Protein AF-0000000084984820 (afdb_homodimer)

Solvent-accessible surface area (backbone atoms only — not comparable to full-atom values): 12913 Å² total; per-residue (Å²): 122,84,80,68,77,74,79,87,42,56,93,70,58,36,48,68,43,56,46,48,18,52,47,25,52,33,47,37,45,64,60,48,54,52,50,48,51,51,42,65,67,64,62,52,76,87,39,61,67,47,50,52,50,48,52,49,53,52,46,50,55,52,50,20,25,39,71,43,35,68,89,50,22,67,60,48,45,42,29,55,32,70,61,52,49,73,89,78,47,95,64,99,66,54,69,69,58,51,51,52,35,52,51,43,22,54,51,47,40,33,42,75,71,56,63,88,124,85,79,68,78,74,78,86,41,56,92,70,58,36,48,68,43,55,47,47,18,51,47,24,53,33,46,37,45,65,59,46,52,51,52,48,52,51,42,65,66,63,63,52,75,88,39,61,69,48,51,51,49,46,53,48,54,52,47,50,54,52,50,22,24,38,70,43,35,68,89,50,21,66,59,47,44,43,29,56,30,70,61,51,49,72,90,76,46,95,64,98,66,53,71,70,58,50,51,51,35,51,51,42,21,54,51,46,41,34,42,75,69,55,64,88

Structure (mmCIF, N/CA/C/O backbone):
data_AF-0000000084984820-model_v1
#
loop_
_entity.id
_entity.type
_entity.pdbx_description
1 polymer 'Uncharacterized protein'
#
loop_
_atom_site.group_PDB
_atom_site.id
_atom_site.type_symbol
_atom_site.label_atom_id
_atom_site.label_alt_id
_atom_site.label_comp_id
_atom_site.label_asym_id
_atom_site.label_entity_id
_atom_site.label_seq_id
_atom_site.pdbx_PDB_ins_code
_atom_site.Cartn_x
_atom_site.Cartn_y
_atom_site.Cartn_z
_atom_site.occupancy
_atom_site.B_iso_or_equiv
_atom_site.auth_seq_id
_atom_site.auth_comp_id
_atom_site.auth_asym_id
_atom_site.auth_atom_id
_atom_site.pdbx_PDB_model_num
ATOM 1 N N . MET A 1 1 ? 2.287 8.195 -16.375 1 34.03 1 MET A N 1
ATOM 2 C CA . MET A 1 1 ? 1.957 8.953 -15.172 1 34.03 1 MET A CA 1
ATOM 3 C C . MET A 1 1 ? 2.928 10.117 -14.984 1 34.03 1 MET A C 1
ATOM 5 O O . MET A 1 1 ? 4.133 9.969 -15.188 1 34.03 1 MET A O 1
ATOM 9 N N . PRO A 1 2 ? 2.568 11.312 -15.086 1 37.09 2 PRO A N 1
ATOM 10 C CA . PRO A 1 2 ? 3.559 12.367 -14.836 1 37.09 2 PRO A CA 1
ATOM 11 C C . PRO A 1 2 ? 4.465 12.047 -13.641 1 37.09 2 PRO A C 1
ATOM 13 O O . PRO A 1 2 ? 4.062 11.32 -12.734 1 37.09 2 PRO A O 1
ATOM 16 N N . ASP A 1 3 ? 5.777 12.07 -13.812 1 42.34 3 ASP A N 1
ATOM 17 C CA . ASP A 1 3 ? 6.926 11.922 -12.922 1 42.34 3 ASP A CA 1
ATOM 18 C C . ASP A 1 3 ? 6.723 12.711 -11.625 1 42.34 3 ASP A C 1
ATOM 20 O O . ASP A 1 3 ? 7.035 13.898 -11.562 1 42.34 3 ASP A O 1
ATOM 24 N N . LYS A 1 4 ? 5.504 12.891 -11.141 1 53.69 4 LYS A N 1
ATOM 25 C CA . LYS A 1 4 ? 5.559 13.711 -9.938 1 53.69 4 LYS A CA 1
ATOM 26 C C . LYS A 1 4 ? 6.656 13.234 -8.992 1 53.69 4 LYS A C 1
ATOM 28 O O . LYS A 1 4 ? 6.918 12.031 -8.898 1 53.69 4 LYS A O 1
ATOM 33 N N . ARG A 1 5 ? 7.508 14.078 -8.758 1 58.84 5 ARG A N 1
ATOM 34 C CA . ARG A 1 5 ? 8.664 13.898 -7.887 1 58.84 5 ARG A CA 1
ATOM 35 C C . ARG A 1 5 ? 8.258 13.258 -6.566 1 58.84 5 ARG A C 1
ATOM 37 O O . ARG A 1 5 ? 7.301 13.695 -5.926 1 58.84 5 ARG A O 1
ATOM 44 N N . ASP A 1 6 ? 8.719 12.055 -6.426 1 73.81 6 ASP A N 1
ATOM 45 C CA . ASP A 1 6 ? 8.492 11.367 -5.164 1 73.81 6 ASP A CA 1
ATOM 46 C C . ASP A 1 6 ? 8.945 12.219 -3.98 1 73.81 6 ASP A C 1
ATOM 48 O O . ASP A 1 6 ? 9.914 12.969 -4.086 1 73.81 6 ASP A O 1
ATOM 52 N N . LEU A 1 7 ? 8.062 12.312 -2.975 1 80.88 7 LEU A N 1
ATOM 53 C CA . LEU A 1 7 ? 8.5 12.922 -1.725 1 80.88 7 LEU A CA 1
ATOM 54 C C . LEU A 1 7 ? 9.68 12.156 -1.128 1 80.88 7 LEU A C 1
ATOM 56 O O . LEU A 1 7 ? 9.695 10.922 -1.153 1 80.88 7 LEU A O 1
ATOM 60 N N . LYS A 1 8 ? 10.758 12.875 -0.84 1 81.5 8 LYS A N 1
ATOM 61 C CA . LYS A 1 8 ? 11.891 12.273 -0.143 1 81.5 8 LYS A CA 1
ATOM 62 C C . LYS A 1 8 ? 11.625 12.18 1.358 1 81.5 8 LYS A C 1
ATOM 64 O O . LYS A 1 8 ? 11.609 13.203 2.053 1 81.5 8 LYS A O 1
ATOM 69 N N . LEU A 1 9 ? 11.391 10.977 1.869 1 87.06 9 LEU A N 1
ATOM 70 C CA . LEU A 1 9 ? 11.008 10.805 3.266 1 87.06 9 LEU A CA 1
ATOM 71 C C . LEU A 1 9 ? 12 9.891 3.988 1 87.06 9 LEU A C 1
ATOM 73 O O . LEU A 1 9 ? 11.688 9.352 5.051 1 87.06 9 LEU A O 1
ATOM 77 N N . GLU A 1 10 ? 13.156 9.734 3.461 1 84.88 10 GLU A N 1
ATOM 78 C CA . GLU A 1 10 ? 14.172 8.852 4.027 1 84.88 10 GLU A CA 1
ATOM 79 C C . GLU A 1 10 ? 14.562 9.281 5.438 1 84.88 10 GLU A C 1
ATOM 81 O O . GLU A 1 10 ? 14.898 8.445 6.277 1 84.88 10 GLU A O 1
ATOM 86 N N . HIS A 1 11 ? 14.539 10.555 5.648 1 85.38 11 HIS A N 1
ATOM 87 C CA . HIS A 1 11 ? 14.914 11.055 6.965 1 85.38 11 HIS A CA 1
ATOM 88 C C . HIS A 1 11 ? 13.914 10.609 8.031 1 85.38 11 HIS A C 1
ATOM 90 O O . HIS A 1 11 ? 14.234 10.609 9.219 1 85.38 11 HIS A O 1
ATOM 96 N N . PHE A 1 12 ? 12.734 10.172 7.656 1 88.56 12 PHE A N 1
ATOM 97 C CA . PHE A 1 12 ? 11.734 9.617 8.562 1 88.56 12 PHE A CA 1
ATOM 98 C C . PHE A 1 12 ? 11.805 8.094 8.578 1 88.56 12 PHE A C 1
ATOM 100 O O . PHE A 1 12 ? 11 7.441 9.242 1 88.56 12 PHE A O 1
ATOM 107 N N . GLY A 1 13 ? 12.805 7.488 7.785 1 89.5 13 GLY A N 1
ATOM 108 C CA . GLY A 1 13 ? 12.906 6.039 7.715 1 89.5 13 GLY A CA 1
ATOM 109 C C . GLY A 1 13 ? 11.938 5.422 6.723 1 89.5 13 GLY A C 1
ATOM 110 O O . GLY A 1 13 ? 11.688 4.215 6.762 1 89.5 13 GLY A O 1
ATOM 111 N N . ILE A 1 14 ? 11.359 6.234 5.938 1 92.69 14 ILE A N 1
ATOM 112 C CA . ILE A 1 14 ? 10.43 5.75 4.926 1 92.69 14 ILE A CA 1
ATOM 113 C C . ILE A 1 14 ? 11.148 5.621 3.584 1 92.69 14 ILE A C 1
ATOM 115 O O . ILE A 1 14 ? 11.625 6.609 3.027 1 92.69 14 ILE A O 1
ATOM 119 N N . SER A 1 15 ? 11.195 4.461 3.088 1 93.38 15 SER A N 1
ATOM 120 C CA . SER A 1 15 ? 11.844 4.23 1.802 1 93.38 15 SER A CA 1
ATOM 121 C C . SER A 1 15 ? 10.977 4.738 0.65 1 93.38 15 SER A C 1
ATOM 123 O O . SER A 1 15 ? 9.797 5.043 0.837 1 93.38 15 SER A O 1
ATOM 125 N N . GLN A 1 16 ? 11.57 4.793 -0.494 1 93.56 16 GLN A N 1
ATOM 126 C CA . GLN A 1 16 ? 10.828 5.234 -1.674 1 93.56 16 GLN A CA 1
ATOM 127 C C . GLN A 1 16 ? 9.672 4.289 -1.987 1 93.56 16 GLN A C 1
ATOM 129 O O . GLN A 1 16 ? 8.578 4.734 -2.326 1 93.56 16 GLN A O 1
ATOM 134 N 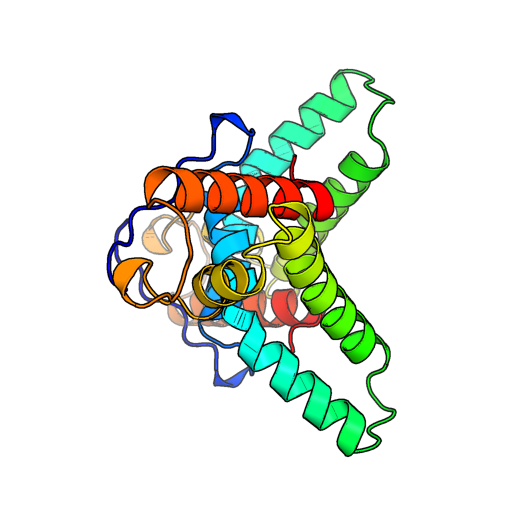N . ASN A 1 17 ? 9.883 3 -1.934 1 95.06 17 ASN A N 1
ATOM 135 C CA . ASN A 1 17 ? 8.82 2.025 -2.186 1 95.06 17 ASN A CA 1
ATOM 136 C C . ASN A 1 17 ? 7.703 2.135 -1.153 1 95.06 17 ASN A C 1
ATOM 138 O O . ASN A 1 17 ? 6.523 2.018 -1.495 1 95.06 17 ASN A O 1
ATOM 142 N N . ALA A 1 18 ? 8.117 2.371 0.089 1 95.69 18 ALA A N 1
ATOM 143 C CA . ALA A 1 18 ? 7.121 2.551 1.14 1 95.69 18 ALA A CA 1
ATOM 144 C C . ALA A 1 18 ? 6.277 3.799 0.885 1 95.69 18 ALA A C 1
ATOM 146 O O . ALA A 1 18 ? 5.055 3.771 1.046 1 95.69 18 ALA A O 1
ATOM 147 N N . TYR A 1 19 ? 6.938 4.828 0.466 1 96 19 TYR A N 1
ATOM 148 C CA . TYR A 1 19 ? 6.199 6.047 0.146 1 96 19 TYR A CA 1
ATOM 149 C C . TYR A 1 19 ? 5.207 5.805 -0.982 1 96 19 TYR A C 1
ATOM 151 O O . TYR A 1 19 ? 4.051 6.23 -0.903 1 96 19 TYR A O 1
ATOM 159 N N . ARG A 1 20 ? 5.637 5.168 -1.995 1 95.44 20 ARG A N 1
ATOM 160 C CA . ARG A 1 20 ? 4.773 4.922 -3.146 1 95.44 20 ARG A CA 1
ATOM 161 C C . ARG A 1 20 ? 3.588 4.043 -2.764 1 95.44 20 ARG A C 1
ATOM 163 O O . ARG A 1 20 ? 2.477 4.242 -3.26 1 95.44 20 ARG A O 1
ATOM 170 N N . GLU A 1 21 ? 3.863 3.076 -1.944 1 97.31 21 GLU A N 1
ATOM 171 C CA . GLU A 1 21 ? 2.75 2.287 -1.424 1 97.31 21 GLU A CA 1
ATOM 172 C C . GLU A 1 21 ? 1.722 3.176 -0.73 1 97.31 21 GLU A C 1
ATOM 174 O O . GLU A 1 21 ? 0.522 3.068 -0.994 1 97.31 21 GLU A O 1
ATOM 179 N N . LEU A 1 22 ? 2.191 4.07 0.139 1 97.81 22 LEU A N 1
ATOM 180 C CA . LEU A 1 22 ? 1.307 4.953 0.888 1 97.81 22 LEU A CA 1
ATOM 181 C C . LEU A 1 22 ? 0.582 5.918 -0.047 1 97.81 22 LEU A C 1
ATOM 183 O O . LEU A 1 22 ? -0.603 6.199 0.143 1 97.81 22 LEU A O 1
ATOM 187 N N . HIS A 1 23 ? 1.334 6.379 -0.955 1 96.88 23 HIS A N 1
ATOM 188 C CA . HIS A 1 23 ? 0.78 7.324 -1.919 1 96.88 23 HIS A CA 1
ATOM 189 C C . HIS A 1 23 ? -0.4 6.715 -2.668 1 96.88 23 HIS A C 1
ATOM 191 O O . HIS A 1 23 ? -1.477 7.312 -2.732 1 96.88 23 HIS A O 1
ATOM 197 N N . TYR A 1 24 ? -0.263 5.574 -3.162 1 96.38 24 TYR A N 1
ATOM 198 C CA . TYR A 1 24 ? -1.323 4.941 -3.938 1 96.38 24 TYR A CA 1
ATOM 199 C C . TYR A 1 24 ? -2.436 4.434 -3.027 1 96.38 24 TYR A C 1
ATOM 201 O O . TYR A 1 24 ? -3.592 4.332 -3.447 1 96.38 24 TYR A O 1
ATOM 209 N N . PHE A 1 25 ? -2.08 4.059 -1.806 1 97.88 25 PHE A N 1
ATOM 210 C CA . PHE A 1 25 ? -3.092 3.781 -0.793 1 97.88 25 PHE A CA 1
ATOM 211 C C . PHE A 1 25 ? -4.039 4.965 -0.635 1 97.88 25 PHE A C 1
ATOM 213 O O . PHE A 1 25 ? -5.258 4.793 -0.621 1 97.88 25 PHE A O 1
ATOM 220 N N . CYS A 1 26 ? -3.479 6.145 -0.591 1 98.44 26 CYS A N 1
ATOM 221 C CA . CYS A 1 26 ? -4.266 7.363 -0.416 1 98.44 26 CYS A CA 1
ATOM 222 C C . CYS A 1 26 ? -5.109 7.648 -1.653 1 98.44 26 CYS A C 1
ATOM 224 O O . CYS A 1 26 ? -6.242 8.117 -1.541 1 98.44 26 CYS A O 1
ATOM 226 N N . LEU A 1 27 ? -4.605 7.375 -2.779 1 97.56 27 LEU A N 1
ATOM 227 C CA . LEU A 1 27 ? -5.301 7.691 -4.02 1 97.56 27 LEU A CA 1
ATOM 228 C C . LEU A 1 27 ? -6.543 6.82 -4.18 1 97.56 27 LEU A C 1
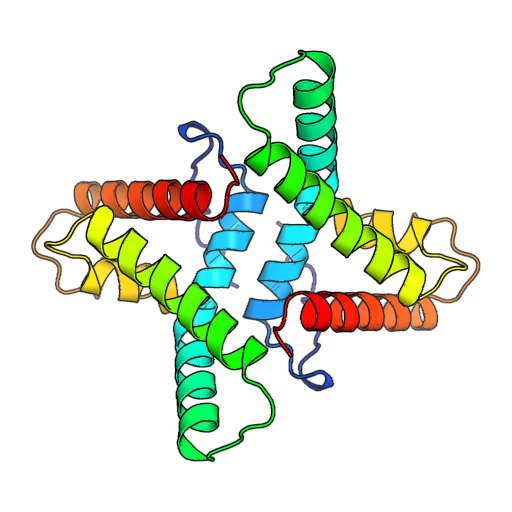ATOM 230 O O . LEU A 1 27 ? -7.406 7.109 -5.012 1 97.56 27 LEU A O 1
ATOM 234 N N . GLN A 1 28 ? -6.668 5.852 -3.363 1 97.25 28 GLN A N 1
ATOM 235 C CA . GLN A 1 28 ? -7.832 4.973 -3.406 1 97.25 28 GLN A CA 1
ATOM 236 C C . GLN A 1 28 ? -8.953 5.508 -2.52 1 97.25 28 GLN A C 1
ATOM 238 O O . GLN A 1 28 ? -10.047 4.93 -2.475 1 97.25 28 GLN A O 1
ATOM 243 N N . TYR A 1 29 ? -8.711 6.598 -1.883 1 97.81 29 TYR A N 1
ATOM 244 C CA . TYR A 1 29 ? -9.641 7.152 -0.908 1 97.81 29 TYR A CA 1
ATOM 245 C C . TYR A 1 29 ? -11.016 7.352 -1.524 1 97.81 29 TYR A C 1
ATOM 247 O O . TYR A 1 29 ? -12.016 6.859 -0.995 1 97.81 29 TYR A O 1
ATOM 255 N N . PRO A 1 30 ? -11.188 8.031 -2.682 1 96.62 30 PRO A N 1
ATOM 256 C CA . PRO A 1 30 ? -12.531 8.203 -3.252 1 96.62 30 PRO A CA 1
ATOM 257 C C . PRO A 1 30 ? -13.203 6.875 -3.594 1 96.62 30 PRO A C 1
ATOM 259 O O . PRO A 1 30 ? -14.406 6.719 -3.389 1 96.62 30 PRO A O 1
ATOM 262 N N . GLU A 1 31 ? -12.469 5.969 -4.117 1 94.94 31 GLU A N 1
ATOM 263 C CA . GLU A 1 31 ? -13.023 4.664 -4.465 1 94.94 31 GLU A CA 1
ATOM 264 C C . GLU A 1 31 ? -13.492 3.92 -3.219 1 94.94 31 GLU A C 1
ATOM 266 O O . GLU A 1 31 ? -14.547 3.273 -3.236 1 94.94 31 GLU A O 1
ATOM 271 N N . LYS A 1 32 ? -12.688 3.943 -2.182 1 95.38 32 LYS A N 1
ATOM 272 C CA . LYS A 1 32 ? -13.055 3.303 -0.922 1 95.38 32 LYS A CA 1
ATOM 273 C C . LYS A 1 32 ? -14.336 3.908 -0.35 1 95.38 32 LYS A C 1
ATOM 275 O O . LYS A 1 32 ? -15.203 3.186 0.15 1 95.38 32 LYS A O 1
ATOM 280 N N . LYS A 1 33 ? -14.469 5.199 -0.366 1 94.69 33 LYS A N 1
ATOM 281 C CA . LYS A 1 33 ? -15.672 5.875 0.112 1 94.69 33 LYS A CA 1
ATOM 282 C C . LYS A 1 33 ? -16.906 5.414 -0.663 1 94.69 33 LYS A C 1
ATOM 284 O O . LYS A 1 33 ? -17.953 5.16 -0.073 1 94.69 33 LYS A O 1
ATOM 289 N N . HIS A 1 34 ? -16.734 5.355 -1.918 1 93.44 34 HIS A N 1
ATOM 290 C CA . HIS A 1 34 ? -17.828 4.914 -2.77 1 93.44 34 HIS A CA 1
ATOM 291 C C . HIS A 1 34 ? -18.234 3.48 -2.447 1 93.44 34 HIS A C 1
ATOM 293 O O . HIS A 1 34 ? -19.422 3.166 -2.377 1 93.44 34 HIS A O 1
ATOM 299 N N . ARG A 1 35 ? -17.266 2.631 -2.326 1 90.31 35 ARG A N 1
ATOM 300 C CA . ARG A 1 35 ? -17.516 1.23 -1.998 1 90.31 35 ARG A CA 1
ATOM 301 C C . ARG A 1 35 ? -18.234 1.104 -0.654 1 90.31 35 ARG A C 1
ATOM 303 O O . ARG A 1 35 ? -19.141 0.292 -0.505 1 90.31 35 ARG A O 1
ATOM 310 N N . LEU A 1 36 ? -17.797 1.868 0.285 1 91.06 36 LEU A N 1
ATOM 311 C CA . LEU A 1 36 ? -18.406 1.851 1.606 1 91.06 36 LEU A CA 1
ATOM 312 C C . LEU A 1 36 ? -19.891 2.236 1.521 1 91.06 36 LEU A C 1
ATOM 314 O O . LEU A 1 36 ? -20.734 1.607 2.158 1 91.06 36 LEU A O 1
ATOM 318 N N . HIS A 1 37 ? -20.156 3.27 0.774 1 90.88 37 HIS A N 1
ATOM 319 C CA . HIS A 1 37 ? -21.516 3.729 0.586 1 90.88 37 HIS A CA 1
ATOM 320 C C . HIS A 1 37 ? -22.391 2.639 -0.035 1 90.88 37 HIS A C 1
ATOM 322 O O . HIS A 1 37 ? -23.547 2.457 0.36 1 90.88 37 HIS A O 1
ATOM 328 N N . ARG A 1 38 ? -21.812 1.938 -0.989 1 87.44 38 ARG A N 1
ATOM 329 C CA . ARG A 1 38 ? -22.562 0.869 -1.653 1 87.44 38 ARG A CA 1
ATOM 330 C C . ARG A 1 38 ? -22.844 -0.281 -0.692 1 87.44 38 ARG A C 1
ATOM 332 O O . ARG A 1 38 ? -23.938 -0.853 -0.703 1 87.44 38 ARG A O 1
ATOM 339 N N . LEU A 1 39 ? -21.922 -0.605 0.088 1 84.5 39 LEU A N 1
ATOM 340 C CA . LEU A 1 39 ? -22.047 -1.699 1.044 1 84.5 39 LEU A CA 1
ATOM 341 C C . LEU A 1 39 ? -23.078 -1.358 2.119 1 84.5 39 LEU A C 1
ATOM 343 O O . LEU A 1 39 ? -23.812 -2.232 2.574 1 84.5 39 LEU A O 1
ATOM 347 N N . THR A 1 40 ? -23.047 -0.224 2.57 1 83.5 40 THR A N 1
ATOM 348 C CA . THR A 1 40 ? -23.938 0.206 3.639 1 83.5 40 THR A CA 1
ATOM 349 C C . THR A 1 40 ? -25.344 0.433 3.104 1 83.5 40 THR A C 1
ATOM 351 O O . THR A 1 40 ? -26.328 0.29 3.838 1 83.5 40 THR A O 1
ATOM 354 N N . GLY A 1 41 ? -25.422 0.863 1.93 1 78.62 41 GLY A N 1
ATOM 355 C CA . GLY A 1 41 ? -26.734 1.069 1.334 1 78.62 41 GLY A CA 1
ATOM 356 C C . GLY A 1 41 ? -27.438 -0.227 0.99 1 78.62 41 GLY A C 1
ATOM 357 O O . GLY A 1 41 ? -28.672 -0.305 1.055 1 78.62 41 GLY A O 1
ATOM 358 N N . LEU A 1 42 ? -26.688 -1.081 0.46 1 67.19 42 LEU A N 1
ATOM 359 C CA . LEU A 1 42 ? -27.328 -2.307 -0.025 1 67.19 42 LEU A CA 1
ATOM 360 C C . LEU A 1 42 ? -27.562 -3.285 1.12 1 67.19 42 LEU A C 1
ATOM 362 O O . LEU A 1 42 ? -28.328 -4.242 0.975 1 67.19 42 LEU A O 1
ATOM 366 N N . ASN A 1 43 ? -27.531 -2.877 2.359 1 60.91 43 ASN A N 1
ATOM 367 C CA . ASN A 1 43 ? -27.672 -3.83 3.457 1 60.91 43 ASN A CA 1
ATOM 368 C C . ASN A 1 43 ? -26.875 -5.109 3.182 1 60.91 43 ASN A C 1
ATOM 370 O O . ASN A 1 43 ? -27.344 -6.207 3.492 1 60.91 43 ASN A O 1
ATOM 374 N N . ASP A 1 44 ? -26.031 -5.039 2.363 1 59.59 44 ASP A N 1
ATOM 375 C CA . ASP A 1 44 ? -25.328 -6.277 2.072 1 59.59 44 ASP A CA 1
ATOM 376 C C . ASP A 1 44 ? -24.531 -6.75 3.285 1 59.59 44 ASP A C 1
ATOM 378 O O . ASP A 1 44 ? -23.578 -6.09 3.705 1 59.59 44 ASP A O 1
ATOM 382 N N . LYS A 1 45 ? -25.266 -7.477 4.098 1 57.22 45 LYS A N 1
ATOM 383 C CA . LYS A 1 45 ? -24.766 -8.125 5.305 1 57.22 45 LYS A CA 1
ATOM 384 C C . LYS A 1 45 ? -23.516 -8.945 5.012 1 57.22 45 LYS A C 1
ATOM 386 O O . LYS A 1 45 ? -22.844 -9.406 5.934 1 57.22 45 LYS A O 1
ATOM 391 N N . LEU A 1 46 ? -23.141 -9.172 3.693 1 57.41 46 LEU A N 1
ATOM 392 C CA . LEU A 1 46 ? -22.25 -10.266 3.332 1 57.41 46 LEU A CA 1
ATOM 393 C C . LEU A 1 46 ? -20.797 -9.797 3.334 1 57.41 46 LEU A C 1
ATOM 395 O O . LEU A 1 46 ? -19.875 -10.617 3.227 1 57.41 46 LEU A O 1
ATOM 399 N N . LYS A 1 47 ? -20.5 -8.531 4.059 1 75.25 47 LYS A N 1
ATOM 400 C CA . LYS A 1 47 ? -19.047 -8.398 4.059 1 75.25 47 LYS A CA 1
ATOM 401 C C . LYS A 1 47 ? -18.578 -7.445 5.156 1 75.25 47 LYS A C 1
ATOM 403 O O . LYS A 1 47 ? -17.891 -6.461 4.879 1 75.25 47 LYS A O 1
ATOM 408 N N . PRO A 1 48 ? -19.016 -7.965 6.367 1 79.06 48 PRO A N 1
ATOM 409 C CA . PRO A 1 48 ? -18.688 -7.078 7.484 1 79.06 48 PRO A CA 1
ATOM 410 C C . PRO A 1 48 ? -17.188 -6.836 7.617 1 79.06 48 PRO A C 1
ATOM 412 O O . PRO A 1 48 ? -16.766 -5.727 7.961 1 79.06 48 PRO A O 1
ATOM 415 N N . SER A 1 49 ? -16.453 -7.824 7.316 1 83.56 49 SER A N 1
ATOM 416 C CA . SER A 1 49 ? -15.008 -7.68 7.449 1 83.56 49 SER A CA 1
ATOM 417 C C . SER A 1 49 ? -14.453 -6.68 6.441 1 83.56 49 SER A C 1
ATOM 419 O O . SER A 1 49 ? -13.562 -5.895 6.766 1 83.56 49 SER A O 1
ATOM 421 N N . VAL A 1 50 ? -15.031 -6.699 5.289 1 86.38 50 VAL A N 1
ATOM 422 C CA . VAL A 1 50 ? -14.594 -5.773 4.246 1 86.38 50 VAL A CA 1
ATOM 423 C C . VAL A 1 50 ? -14.984 -4.348 4.625 1 86.38 50 VAL A C 1
ATOM 425 O O . VAL A 1 50 ? -14.18 -3.424 4.508 1 86.38 50 VAL A O 1
ATOM 428 N N . GLU A 1 51 ? -16.219 -4.23 5.07 1 89.94 51 GLU A N 1
ATOM 429 C CA . GLU A 1 51 ? -16.688 -2.918 5.5 1 89.94 51 GLU A CA 1
ATOM 430 C C . GLU A 1 51 ? -15.789 -2.344 6.598 1 89.94 51 GLU A C 1
ATOM 432 O O . GLU A 1 51 ? -15.43 -1.166 6.559 1 89.94 51 GLU A O 1
ATOM 437 N N . GLN A 1 52 ? -15.523 -3.152 7.523 1 92.12 52 GLN A N 1
ATOM 438 C CA . GLN A 1 52 ? -14.688 -2.719 8.633 1 92.12 52 GLN A CA 1
ATOM 439 C C . GLN A 1 52 ? -13.297 -2.309 8.156 1 92.12 52 GLN A C 1
ATOM 441 O O . GLN A 1 52 ? -12.727 -1.33 8.641 1 92.12 52 GLN A O 1
ATOM 446 N N . GLN A 1 53 ? -12.734 -3.043 7.234 1 92.88 53 GLN A N 1
ATOM 447 C CA . GLN A 1 53 ? -11.414 -2.729 6.707 1 92.88 53 GLN A CA 1
ATOM 448 C C . GLN A 1 53 ? -11.422 -1.395 5.965 1 92.88 53 GLN A C 1
ATOM 450 O O . GLN A 1 53 ? -10.492 -0.593 6.113 1 92.88 53 GLN A O 1
ATOM 455 N N . ILE A 1 54 ? -12.461 -1.217 5.211 1 94.56 54 ILE A N 1
ATOM 456 C CA . ILE A 1 54 ? -12.562 0.028 4.457 1 94.56 54 ILE A CA 1
ATOM 457 C C . ILE A 1 54 ? -12.664 1.208 5.418 1 94.56 54 ILE A C 1
ATOM 459 O O . ILE A 1 54 ? -11.984 2.223 5.242 1 94.56 54 ILE A O 1
ATOM 463 N N . ARG A 1 55 ? -13.5 1.095 6.414 1 94.62 55 ARG A N 1
ATOM 464 C CA . ARG A 1 55 ? -13.648 2.148 7.414 1 94.62 55 ARG A CA 1
ATOM 465 C C . ARG A 1 55 ? -12.32 2.438 8.102 1 94.62 55 ARG A C 1
ATOM 467 O O . ARG A 1 55 ? -11.969 3.6 8.328 1 94.62 55 ARG A O 1
ATOM 474 N N . TYR A 1 56 ? -11.664 1.387 8.383 1 95.69 56 TYR A N 1
ATOM 475 C CA . TYR A 1 56 ? -10.367 1.527 9.031 1 95.69 56 TYR A CA 1
ATOM 476 C C . TYR A 1 56 ? -9.391 2.279 8.133 1 95.69 56 TYR A C 1
ATOM 478 O O . TYR A 1 56 ? -8.68 3.178 8.586 1 95.69 56 TYR A O 1
ATOM 486 N N . ASP A 1 57 ? -9.305 1.938 6.887 1 96.75 57 ASP A N 1
ATOM 487 C CA . ASP A 1 57 ? -8.422 2.594 5.926 1 96.75 57 ASP A CA 1
ATOM 488 C C . ASP A 1 57 ? -8.727 4.086 5.828 1 96.75 57 ASP A C 1
ATOM 490 O O . ASP A 1 57 ? -7.816 4.918 5.836 1 96.75 57 ASP A O 1
ATOM 494 N N . LEU A 1 58 ? -10.039 4.379 5.715 1 97.69 58 LEU A N 1
ATOM 495 C CA . LEU A 1 58 ? -10.461 5.77 5.602 1 97.69 58 LEU A CA 1
ATOM 496 C C . LEU A 1 58 ? -10.078 6.562 6.848 1 97.69 58 LEU A C 1
ATOM 498 O O . LEU A 1 58 ? -9.57 7.68 6.742 1 97.69 58 LEU A O 1
ATOM 502 N N . GLU A 1 59 ? -10.297 5.98 7.953 1 97.81 59 GLU A N 1
ATOM 503 C CA . GLU A 1 59 ? -9.984 6.629 9.219 1 97.81 59 GLU A CA 1
ATOM 504 C C . GLU A 1 59 ? -8.484 6.879 9.352 1 97.81 59 GLU A C 1
ATOM 506 O O . GLU A 1 59 ? -8.062 7.922 9.867 1 97.81 59 GLU A O 1
ATOM 511 N N . LEU A 1 60 ? -7.672 5.926 8.969 1 98 60 LEU A N 1
ATOM 512 C CA . LEU A 1 60 ? -6.219 6.07 9.016 1 98 60 LEU A CA 1
ATOM 513 C C . LEU A 1 60 ? -5.773 7.309 8.242 1 98 60 LEU A C 1
ATOM 515 O O . LEU A 1 60 ? -4.949 8.086 8.734 1 98 60 LEU A O 1
ATOM 519 N N . ILE A 1 61 ? -6.309 7.473 7.07 1 98.62 61 ILE A N 1
ATOM 520 C CA . ILE A 1 61 ? -5.941 8.594 6.207 1 98.62 61 ILE A CA 1
ATOM 521 C C . ILE A 1 61 ? -6.41 9.906 6.836 1 98.62 61 ILE A C 1
ATOM 523 O O . ILE A 1 61 ? -5.633 10.852 6.965 1 98.62 61 ILE A O 1
ATOM 527 N N . GLU A 1 62 ? -7.641 9.922 7.25 1 98.62 62 GLU A N 1
ATOM 528 C CA . GLU A 1 62 ? -8.25 11.141 7.781 1 98.62 62 GLU A CA 1
ATOM 529 C C . GLU A 1 62 ? -7.582 11.562 9.086 1 98.62 62 GLU A C 1
ATOM 531 O O . GLU A 1 62 ? -7.273 12.734 9.281 1 98.62 62 GLU A O 1
ATOM 536 N N . GLN A 1 63 ? -7.371 10.641 9.922 1 98.44 63 GLN 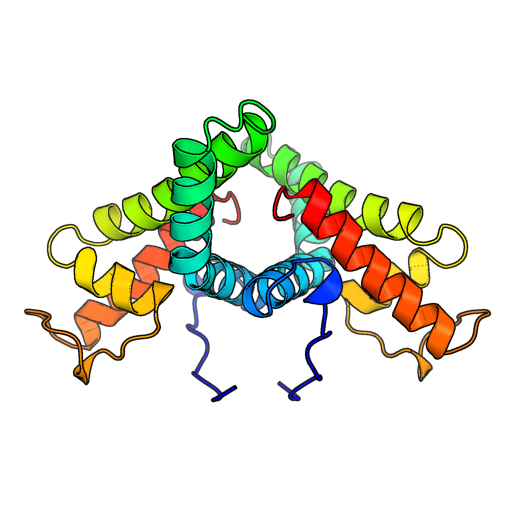A N 1
ATOM 537 C CA . GLN A 1 63 ? -6.738 10.953 11.195 1 98.44 63 GLN A CA 1
ATOM 538 C C . GLN A 1 63 ? -5.305 11.438 11 1 98.44 63 GLN A C 1
ATOM 540 O O . GLN A 1 63 ? -4.832 12.312 11.727 1 98.44 63 GLN A O 1
ATOM 545 N N . SER A 1 64 ? -4.598 10.844 10.086 1 98.69 64 SER A N 1
ATOM 546 C CA . SER A 1 64 ? -3.236 11.281 9.789 1 98.69 64 SER A CA 1
ATOM 547 C C . SER A 1 64 ? -3.215 12.727 9.305 1 98.69 64 SER A C 1
ATOM 549 O O . SER A 1 64 ? -2.322 13.492 9.664 1 98.69 64 SER A O 1
ATOM 551 N N . ALA A 1 65 ? -4.18 13.062 8.5 1 98.69 65 ALA A N 1
ATOM 552 C CA . ALA A 1 65 ? -4.27 14.43 8.008 1 98.69 65 ALA A CA 1
ATOM 553 C C . ALA A 1 65 ? -4.559 15.406 9.148 1 98.69 65 ALA A C 1
ATOM 555 O O . ALA A 1 65 ? -3.92 16.453 9.25 1 98.69 65 ALA A O 1
ATOM 556 N N . VAL A 1 66 ? -5.512 15.07 10.008 1 98.69 66 VAL A N 1
ATOM 557 C CA . VAL A 1 66 ? -5.891 15.914 11.133 1 98.69 66 VAL A CA 1
ATOM 558 C C . VAL A 1 66 ? -4.699 16.078 12.078 1 98.69 66 VAL A C 1
ATOM 560 O O . VAL A 1 66 ? -4.418 17.188 12.547 1 98.69 66 VAL A O 1
ATOM 563 N N . GLN A 1 67 ? -4.027 15.016 12.328 1 98.5 67 GLN A N 1
ATOM 564 C CA . GLN A 1 67 ? -2.896 15.047 13.25 1 98.5 67 GLN A CA 1
ATOM 565 C C . GLN A 1 67 ? -1.73 15.836 12.656 1 98.5 67 GLN A C 1
ATOM 567 O O . GLN A 1 67 ? -0.989 16.5 13.391 1 98.5 67 GLN A O 1
ATOM 572 N N . ALA A 1 68 ? -1.55 15.703 11.383 1 98.31 68 ALA A N 1
ATOM 573 C CA . ALA A 1 68 ? -0.489 16.484 10.742 1 98.31 68 ALA A CA 1
ATOM 574 C C . ALA A 1 68 ? -0.737 17.984 10.891 1 98.31 68 ALA A C 1
ATOM 576 O O . ALA A 1 68 ? 0.191 18.75 11.156 1 98.31 68 ALA A O 1
ATOM 577 N N . ASP A 1 69 ? -1.983 18.391 10.648 1 98.19 69 ASP A N 1
ATOM 578 C CA . ASP A 1 69 ? -2.369 19.781 10.844 1 98.19 69 ASP A CA 1
ATOM 579 C C . ASP A 1 69 ? -3.887 19.953 10.773 1 98.19 69 ASP A C 1
ATOM 581 O O . ASP A 1 69 ? -4.469 19.922 9.688 1 98.19 69 ASP A O 1
ATOM 585 N N . SER A 1 70 ? -4.48 20.25 11.844 1 97.5 70 SER A N 1
ATOM 586 C CA . SER A 1 70 ? -5.938 20.328 11.938 1 97.5 70 SER A CA 1
ATOM 587 C C . SER A 1 70 ? -6.465 21.562 11.211 1 97.5 70 SER A C 1
ATOM 589 O O . SER A 1 70 ? -7.629 21.594 10.805 1 97.5 70 SER A O 1
ATOM 591 N N . GLY A 1 71 ? -5.648 22.516 11.07 1 97.38 71 GLY A N 1
ATOM 592 C CA . GLY A 1 71 ? -6.059 23.766 10.438 1 97.38 71 GLY A CA 1
ATOM 593 C C . GLY A 1 71 ? -6.188 23.656 8.93 1 97.38 71 GLY A C 1
ATOM 594 O O . GLY A 1 71 ? -6.934 24.406 8.305 1 97.38 71 GLY A O 1
ATOM 595 N N . ILE A 1 72 ? -5.492 22.688 8.344 1 98.12 72 ILE A N 1
ATOM 596 C CA . ILE A 1 72 ? -5.508 22.578 6.895 1 98.12 72 ILE A CA 1
ATOM 597 C C . ILE A 1 72 ? -5.746 21.125 6.496 1 98.12 72 ILE A C 1
ATOM 599 O O . ILE A 1 72 ? -5.32 20.688 5.422 1 98.12 72 ILE A O 1
ATOM 603 N N . TYR A 1 73 ? -6.312 20.266 7.312 1 97.94 73 TYR A N 1
ATOM 604 C CA . TYR A 1 73 ? -6.422 18.828 7.086 1 97.94 73 TYR A CA 1
ATOM 605 C C . TYR A 1 73 ? -7.258 18.531 5.848 1 97.94 73 TYR A C 1
ATOM 607 O O . TYR A 1 73 ? -6.996 17.578 5.129 1 97.94 73 TYR A O 1
ATOM 615 N N . GLN A 1 74 ? -8.234 19.422 5.516 1 97.56 74 GLN A N 1
ATOM 616 C CA . GLN A 1 74 ? -9.062 19.203 4.336 1 97.56 74 GLN A CA 1
ATOM 617 C C . GLN A 1 74 ? -8.25 19.375 3.055 1 97.56 74 GLN A C 1
ATOM 619 O O . GLN A 1 74 ? -8.375 18.578 2.123 1 97.56 74 GLN A O 1
ATOM 624 N N . GLN A 1 75 ? -7.496 20.391 3.074 1 98.06 75 GLN A N 1
ATOM 625 C CA . GLN A 1 75 ? -6.645 20.641 1.914 1 98.06 75 GLN A CA 1
ATOM 626 C C . GLN A 1 75 ? -5.578 19.547 1.773 1 98.06 75 GLN A C 1
ATOM 628 O O . GLN A 1 75 ? -5.258 19.125 0.661 1 98.06 75 GLN A O 1
ATOM 633 N N . LEU A 1 76 ? -5.047 19.062 2.887 1 98.12 76 LEU A N 1
ATOM 634 C CA . LEU A 1 76 ? -4.105 17.953 2.863 1 98.12 76 LEU A CA 1
ATOM 635 C C . LEU A 1 76 ? -4.754 16.703 2.275 1 98.12 76 LEU A C 1
ATOM 637 O O . LEU A 1 76 ? -4.172 16.047 1.41 1 98.12 76 LEU A O 1
ATOM 641 N N . LEU A 1 77 ? -5.934 16.469 2.736 1 98.19 77 LEU A N 1
ATOM 642 C CA . LEU A 1 77 ? -6.668 15.305 2.26 1 98.19 77 LEU A CA 1
ATOM 643 C C . LEU A 1 77 ? -6.879 15.375 0.75 1 98.19 77 LEU A C 1
ATOM 645 O O . LEU A 1 77 ? -6.645 14.391 0.041 1 98.19 77 LEU A O 1
ATOM 649 N N . GLU A 1 78 ? -7.309 16.484 0.289 1 97.75 78 GLU A N 1
ATOM 650 C CA . GLU A 1 78 ? -7.531 16.656 -1.144 1 97.75 78 GLU A CA 1
ATOM 651 C C . GLU A 1 78 ? -6.242 16.453 -1.932 1 97.75 78 GLU A C 1
ATOM 653 O O . GLU A 1 78 ? -6.258 15.852 -3.01 1 97.75 78 GLU A O 1
ATOM 658 N N . ASN A 1 79 ? -5.227 16.953 -1.397 1 97.75 79 ASN A N 1
ATOM 659 C CA . ASN A 1 79 ? -3.926 16.844 -2.053 1 97.75 79 ASN A CA 1
ATOM 660 C C . ASN A 1 79 ? -3.471 15.383 -2.133 1 97.75 79 ASN A C 1
ATOM 662 O O . ASN A 1 79 ? -3.053 14.922 -3.193 1 97.75 79 ASN A O 1
ATOM 666 N N . VAL A 1 80 ? -3.553 14.664 -1.076 1 97.56 80 VAL A N 1
ATOM 667 C CA . VAL A 1 80 ? -2.938 13.344 -1.007 1 97.56 80 VAL A CA 1
ATOM 668 C C . VAL A 1 80 ? -3.891 12.297 -1.583 1 97.56 80 VAL A C 1
ATOM 670 O O . VAL A 1 80 ? -3.463 11.211 -1.983 1 97.56 80 VAL A O 1
ATOM 673 N N . THR A 1 81 ? -5.211 12.586 -1.635 1 98.19 81 THR A N 1
ATOM 674 C CA . THR A 1 81 ? -6.152 11.562 -2.066 1 98.19 81 THR A CA 1
ATOM 675 C C . THR A 1 81 ? -6.637 11.836 -3.488 1 98.19 81 THR A C 1
ATOM 677 O O . THR A 1 81 ? -7.117 10.93 -4.172 1 98.19 81 THR A O 1
ATOM 680 N N . GLU A 1 82 ? -6.574 13.07 -3.945 1 96.25 82 GLU A N 1
ATOM 681 C CA . GLU A 1 82 ? -7.07 13.422 -5.273 1 96.25 82 GLU A CA 1
ATOM 682 C C . GLU A 1 82 ? -5.969 14.039 -6.129 1 96.25 82 GLU A C 1
ATOM 684 O O . GLU A 1 82 ? -6.152 14.25 -7.332 1 96.25 82 GLU A O 1
ATOM 689 N N . GLY A 1 83 ? -4.914 14.383 -5.5 1 94.06 83 GLY A N 1
ATOM 690 C CA . GLY A 1 83 ? -3.777 14.906 -6.242 1 94.06 83 GLY A CA 1
ATOM 691 C C . GLY A 1 83 ? -3.92 16.375 -6.602 1 94.06 83 GLY A C 1
ATOM 692 O O . GLY A 1 83 ? -3.338 16.844 -7.586 1 94.06 83 GLY A O 1
ATOM 693 N N . VAL A 1 84 ? -4.734 17.062 -5.922 1 95.06 84 VAL A N 1
ATOM 694 C CA . VAL A 1 84 ? -4.918 18.484 -6.188 1 95.06 84 VAL A CA 1
ATOM 695 C C . VAL A 1 84 ? -3.635 19.25 -5.844 1 95.06 84 VAL A C 1
ATOM 697 O O . VAL A 1 84 ? -3.057 19.047 -4.773 1 95.06 84 VAL A O 1
ATOM 700 N N . CYS A 1 85 ? -3.174 20.062 -6.676 1 94.62 85 CYS A N 1
ATOM 701 C CA . CYS A 1 85 ? -1.938 20.828 -6.512 1 94.62 85 CYS A CA 1
ATOM 702 C C . CYS A 1 85 ? -2.111 21.922 -5.477 1 94.62 85 CYS A C 1
ATOM 704 O O . CYS A 1 85 ? -3.203 22.484 -5.328 1 94.62 85 CYS A O 1
ATOM 706 N N . TYR A 1 86 ? -1.014 22.25 -4.957 1 95.06 86 TYR A N 1
ATOM 707 C CA . TYR A 1 86 ? -1.005 23.312 -3.953 1 95.06 86 TYR A CA 1
ATOM 708 C C . TYR A 1 86 ? -1.651 24.578 -4.492 1 95.06 86 TYR A C 1
ATOM 710 O O . TYR A 1 86 ? -2.461 25.203 -3.807 1 95.06 86 TYR A O 1
ATOM 718 N N . TRP A 1 87 ? -1.329 24.906 -5.695 1 95.56 87 TRP A N 1
ATOM 719 C CA . TRP A 1 87 ? -1.748 26.172 -6.281 1 95.56 87 TRP A CA 1
ATOM 720 C C . TRP A 1 87 ? -3.256 26.203 -6.5 1 95.56 87 TRP A C 1
ATOM 722 O O . TRP A 1 87 ? -3.85 27.266 -6.652 1 95.56 87 TRP A O 1
ATOM 732 N N . ASP A 1 88 ? -3.881 25.078 -6.508 1 96.81 88 ASP A N 1
ATOM 733 C CA . ASP A 1 88 ? -5.32 24.984 -6.727 1 96.81 88 ASP A CA 1
ATOM 734 C C . ASP A 1 88 ? -6.066 24.828 -5.402 1 96.81 88 ASP A C 1
ATOM 736 O O . ASP A 1 88 ? -7.301 24.844 -5.375 1 96.81 88 ASP A O 1
ATOM 740 N N . LEU A 1 89 ? -5.227 24.719 -4.336 1 96.31 89 LEU A N 1
ATOM 741 C CA . LEU A 1 89 ? -5.824 24.547 -3.016 1 96.31 89 LEU A CA 1
ATOM 742 C C . LEU A 1 89 ? -6.062 25.906 -2.355 1 96.31 89 LEU A C 1
ATOM 744 O O . LEU A 1 89 ? -5.305 26.844 -2.58 1 96.31 89 LEU A O 1
ATOM 748 N N . ASP A 1 90 ? -7.188 26.078 -1.637 1 94.5 90 ASP A N 1
ATOM 749 C CA . ASP A 1 90 ? -7.449 27.25 -0.814 1 94.5 90 ASP A CA 1
ATOM 750 C C . ASP A 1 90 ? -6.84 27.094 0.577 1 94.5 90 ASP A C 1
ATOM 752 O O . ASP A 1 90 ? -7.543 26.781 1.538 1 94.5 90 ASP A O 1
ATOM 756 N N . VAL A 1 91 ? -5.586 27.25 0.615 1 94 91 VAL A N 1
ATOM 757 C CA . VAL A 1 91 ? -4.871 27.031 1.867 1 94 91 VAL A CA 1
ATOM 758 C C . VAL A 1 91 ? -4.348 28.359 2.404 1 94 91 VAL A C 1
ATOM 760 O O . VAL A 1 91 ? -3.883 29.203 1.637 1 94 91 VAL A O 1
ATOM 763 N N . PRO A 1 92 ? -4.516 28.672 3.705 1 93.94 92 PRO A N 1
ATOM 764 C CA . PRO A 1 92 ? -4.059 29.906 4.34 1 93.94 92 PRO A CA 1
ATOM 765 C C . PRO A 1 92 ? -2.604 29.828 4.797 1 93.94 92 PRO A C 1
ATOM 767 O O . PRO A 1 92 ? -2.281 30.234 5.914 1 93.94 92 PRO A O 1
ATOM 770 N N . CYS A 1 93 ? -1.701 29.172 4.055 1 96.25 93 CYS A N 1
ATOM 771 C CA . CYS A 1 93 ? -0.311 29.031 4.473 1 96.25 93 CYS A CA 1
ATOM 772 C C . CYS A 1 93 ? 0.622 29 3.268 1 96.25 93 CYS A C 1
ATOM 774 O O . CYS A 1 93 ? 0.165 28.938 2.125 1 96.25 93 CYS A O 1
ATOM 776 N N . SER A 1 94 ? 1.83 29.109 3.514 1 96.75 94 SER A N 1
ATOM 777 C CA . SER A 1 94 ? 2.838 29.094 2.459 1 96.75 94 SER A CA 1
ATOM 778 C C . SER A 1 94 ? 3.016 27.703 1.885 1 96.75 94 SER A C 1
ATOM 780 O O . SER A 1 94 ? 2.65 26.703 2.523 1 96.75 94 SER A O 1
ATOM 782 N N . LYS A 1 95 ? 3.6 27.609 0.731 1 95.94 95 LYS A N 1
ATOM 783 C CA . LYS A 1 95 ? 3.916 26.344 0.075 1 95.94 95 LYS A CA 1
ATOM 784 C C . LYS A 1 95 ? 4.863 25.5 0.927 1 95.94 95 LYS A C 1
ATOM 786 O O . LYS A 1 95 ? 4.66 24.297 1.089 1 95.94 95 LYS A O 1
ATOM 791 N N . GLN A 1 96 ? 5.863 26.125 1.468 1 96.19 96 GLN A N 1
ATOM 792 C CA . GLN A 1 96 ? 6.859 25.422 2.279 1 96.19 96 GLN A CA 1
ATOM 793 C C . GLN A 1 96 ? 6.215 24.781 3.506 1 96.19 96 GLN A C 1
ATOM 795 O O . GLN A 1 96 ? 6.52 23.641 3.844 1 96.19 96 GLN A O 1
ATOM 800 N N . TYR A 1 97 ? 5.387 25.547 4.125 1 96.88 97 TYR A N 1
ATOM 801 C CA . TYR A 1 97 ? 4.707 25.031 5.309 1 96.88 97 TYR A CA 1
ATOM 802 C C . TYR A 1 97 ? 3.801 23.859 4.941 1 96.88 97 TYR A C 1
ATOM 804 O O . TYR A 1 97 ? 3.814 22.812 5.609 1 96.88 97 TYR A O 1
ATOM 812 N N . PHE A 1 98 ? 3.068 24.047 3.885 1 96.81 98 PHE A N 1
ATOM 813 C CA . PHE A 1 98 ? 2.139 23.016 3.439 1 96.81 98 PHE A CA 1
ATOM 814 C C . PHE A 1 98 ? 2.869 21.703 3.174 1 96.81 98 PHE A C 1
ATOM 816 O O . PHE A 1 98 ? 2.426 20.641 3.609 1 96.81 98 PHE A O 1
ATOM 823 N N . TYR A 1 99 ? 3.98 21.75 2.539 1 94.81 99 TYR A N 1
ATOM 824 C CA . TYR A 1 99 ? 4.691 20.531 2.148 1 94.81 99 TYR A CA 1
ATOM 825 C C . TYR A 1 99 ? 5.363 19.891 3.354 1 94.81 99 TYR A C 1
ATOM 827 O O . TYR A 1 99 ? 5.5 18.656 3.406 1 94.81 99 TYR A O 1
ATOM 835 N N . LYS A 1 100 ? 5.723 20.719 4.273 1 96.19 100 LYS A N 1
ATOM 836 C CA . LYS A 1 100 ? 6.215 20.141 5.523 1 96.19 100 LYS A CA 1
ATOM 837 C C . LYS A 1 100 ? 5.125 19.328 6.223 1 96.19 100 LYS A C 1
ATOM 839 O O . LYS A 1 100 ? 5.395 18.266 6.77 1 96.19 100 LYS A O 1
ATOM 844 N N . ARG A 1 101 ? 3.951 19.875 6.195 1 97.12 101 ARG A N 1
ATOM 845 C CA . ARG A 1 101 ? 2.826 19.172 6.809 1 97.12 101 ARG A CA 1
ATOM 846 C C . ARG A 1 101 ? 2.473 17.906 6.027 1 97.12 101 ARG A C 1
ATOM 848 O O . ARG A 1 101 ? 2.08 16.906 6.613 1 97.12 101 ARG A O 1
ATOM 855 N N . ARG A 1 102 ? 2.576 18.016 4.715 1 97.31 102 ARG A N 1
ATOM 856 C CA . ARG A 1 102 ? 2.361 16.828 3.879 1 97.31 102 ARG A CA 1
ATOM 857 C C . ARG A 1 102 ? 3.357 15.734 4.223 1 97.31 102 ARG A C 1
ATOM 859 O O . ARG A 1 102 ? 2.992 14.555 4.285 1 97.31 102 ARG A O 1
ATOM 866 N N . GLN A 1 103 ? 4.605 16.109 4.445 1 96.69 103 GLN A N 1
ATOM 867 C CA . GLN A 1 103 ? 5.613 15.141 4.875 1 96.69 103 GLN A CA 1
ATOM 868 C C . GLN A 1 103 ? 5.234 14.508 6.211 1 96.69 103 GLN A C 1
ATOM 870 O O . GLN A 1 103 ? 5.371 13.297 6.391 1 96.69 103 GLN A O 1
ATOM 875 N N . GLU A 1 104 ? 4.812 15.336 7.082 1 97.25 104 GLU A N 1
ATOM 876 C CA . GLU A 1 104 ? 4.375 14.859 8.391 1 97.25 104 GLU A CA 1
ATOM 877 C C . GLU A 1 104 ? 3.199 13.891 8.258 1 97.25 104 GLU A C 1
ATOM 879 O O . GLU A 1 104 ? 3.117 12.906 8.992 1 97.25 104 GLU A O 1
ATOM 884 N N . PHE A 1 105 ? 2.322 14.219 7.363 1 98.25 105 PHE A N 1
ATOM 885 C CA . PHE A 1 105 ? 1.19 13.344 7.09 1 98.25 105 PHE A CA 1
ATOM 886 C C . PHE A 1 105 ? 1.668 11.938 6.746 1 98.25 105 PHE A C 1
ATOM 888 O O . PHE A 1 105 ? 1.217 10.961 7.348 1 98.25 105 PHE A O 1
ATOM 895 N N . PHE A 1 106 ? 2.586 11.812 5.824 1 97.88 106 PHE A N 1
ATOM 896 C CA . PHE A 1 106 ? 3.049 10.508 5.375 1 97.88 106 PHE A CA 1
ATOM 897 C C . PHE A 1 106 ? 3.848 9.812 6.473 1 97.88 106 PHE A C 1
ATOM 899 O O . PHE A 1 106 ? 3.807 8.586 6.594 1 97.88 106 PHE A O 1
ATOM 906 N N . HIS A 1 107 ? 4.59 10.586 7.273 1 97.12 107 HIS A N 1
ATOM 907 C CA . HIS A 1 107 ? 5.277 10.016 8.422 1 97.12 107 HIS A CA 1
ATOM 908 C C . HIS A 1 107 ? 4.289 9.383 9.398 1 97.12 107 HIS A C 1
ATOM 910 O O . HIS A 1 107 ? 4.492 8.25 9.852 1 97.12 107 HIS A O 1
ATOM 916 N N . LEU A 1 108 ? 3.234 10.102 9.727 1 97.44 108 LEU A N 1
ATOM 917 C CA . LEU A 1 108 ? 2.207 9.617 10.641 1 97.44 108 LEU A CA 1
ATOM 918 C C . LEU A 1 108 ? 1.502 8.391 10.078 1 97.44 108 LEU A C 1
ATOM 920 O O . LEU A 1 108 ? 1.264 7.422 10.797 1 97.44 108 LEU A O 1
ATOM 924 N N . LEU A 1 109 ? 1.167 8.484 8.789 1 97.38 109 LEU A N 1
ATOM 925 C CA . LEU A 1 109 ? 0.506 7.359 8.133 1 97.38 109 LEU A CA 1
ATOM 926 C C . LEU A 1 109 ? 1.39 6.117 8.156 1 97.38 109 LEU A C 1
ATOM 928 O O . LEU A 1 109 ? 0.915 5.02 8.453 1 97.38 109 LEU A O 1
ATOM 932 N N . ALA A 1 110 ? 2.668 6.281 7.871 1 95.31 110 ALA A N 1
ATOM 933 C CA . ALA A 1 110 ? 3.629 5.18 7.895 1 95.31 110 ALA A CA 1
ATOM 934 C C . ALA A 1 110 ? 3.721 4.562 9.289 1 95.31 110 ALA A C 1
ATOM 936 O O . ALA A 1 110 ? 3.803 3.338 9.422 1 95.31 110 ALA A O 1
ATOM 937 N N . ALA A 1 111 ? 3.736 5.406 10.289 1 93.38 111 ALA A N 1
ATOM 938 C CA . ALA A 1 111 ? 3.801 4.938 11.672 1 93.38 111 ALA A CA 1
ATOM 939 C C . ALA A 1 111 ? 2.557 4.133 12.039 1 93.38 111 ALA A C 1
ATOM 941 O O . ALA A 1 111 ? 2.652 3.086 12.68 1 93.38 111 ALA A O 1
ATOM 942 N N . LYS A 1 112 ? 1.438 4.605 11.617 1 93.5 112 LYS A N 1
ATOM 943 C CA . LYS A 1 112 ? 0.178 3.934 11.922 1 93.5 112 LYS A CA 1
ATOM 944 C C . LYS A 1 112 ? 0.083 2.59 11.211 1 93.5 112 LYS A C 1
ATOM 946 O O . LYS A 1 112 ? -0.555 1.66 11.711 1 93.5 112 LYS A O 1
ATOM 951 N N . LYS A 1 113 ? 0.714 2.529 10.055 1 92.25 113 LYS A N 1
ATOM 952 C CA . LYS A 1 113 ? 0.725 1.281 9.297 1 92.25 113 LYS A CA 1
ATOM 953 C C . LYS A 1 113 ? 1.922 0.416 9.68 1 92.25 113 LYS A C 1
ATOM 955 O O . LYS A 1 113 ? 2.205 -0.588 9.023 1 92.25 113 LYS A O 1
ATOM 960 N N . HIS A 1 114 ? 2.752 0.847 10.656 1 86.94 114 HIS A N 1
ATOM 961 C CA . HIS A 1 114 ? 3.875 0.119 11.242 1 86.94 114 HIS A CA 1
ATOM 962 C C . HIS A 1 114 ? 5.012 -0.034 10.234 1 86.94 114 HIS A C 1
ATOM 964 O O . HIS A 1 114 ? 5.672 -1.075 10.188 1 86.94 114 HIS A O 1
ATOM 970 N N . MET A 1 115 ? 5.176 0.94 9.469 1 86.75 115 MET A N 1
ATOM 971 C CA . MET A 1 115 ? 6.254 0.907 8.484 1 86.75 115 MET A CA 1
ATOM 972 C C . MET A 1 115 ? 7.516 1.565 9.031 1 86.75 115 MET A C 1
ATOM 974 O O . MET A 1 115 ? 8.594 1.444 8.445 1 86.75 115 MET A O 1
ATOM 978 N N . VAL A 1 116 ? 7.383 2.299 10.086 1 81.62 116 VAL A N 1
ATOM 979 C CA . VAL A 1 116 ? 8.508 2.967 10.742 1 81.62 116 VAL A CA 1
ATOM 980 C C . VAL A 1 116 ? 8.352 2.875 12.258 1 81.62 116 VAL A C 1
ATOM 982 O O . VAL A 1 116 ? 7.242 2.684 12.766 1 81.62 116 VAL A O 1
ATOM 985 N N . MET B 1 1 ? 11.828 6.238 -13.312 1 33 1 MET B N 1
ATOM 986 C CA . MET B 1 1 ? 11.555 4.805 -13.289 1 33 1 MET B CA 1
ATOM 987 C C . MET B 1 1 ? 10.922 4.352 -14.602 1 33 1 MET B C 1
ATOM 989 O O . MET B 1 1 ? 10.102 5.062 -15.18 1 33 1 MET B O 1
ATOM 993 N N . PRO B 1 2 ? 11.5 3.584 -15.406 1 36.09 2 PRO B N 1
ATOM 994 C CA . PRO B 1 2 ? 10.797 3.141 -16.609 1 36.09 2 PRO B CA 1
ATOM 995 C C . PRO B 1 2 ? 9.32 2.836 -16.359 1 36.09 2 PRO B C 1
ATOM 997 O O . PRO B 1 2 ? 8.945 2.49 -15.234 1 36.09 2 PRO B O 1
ATOM 1000 N N . ASP B 1 3 ? 8.414 3.439 -17.078 1 42.16 3 ASP B N 1
ATOM 1001 C CA . ASP B 1 3 ? 6.965 3.309 -17.219 1 42.16 3 ASP B CA 1
ATOM 1002 C C . ASP B 1 3 ? 6.543 1.84 -17.203 1 42.16 3 ASP B C 1
ATOM 1004 O O . ASP B 1 3 ? 6.574 1.172 -18.25 1 42.16 3 ASP B O 1
ATOM 1008 N N . LYS B 1 4 ? 7.25 0.959 -16.484 1 53.69 4 LYS B N 1
ATOM 1009 C CA . LYS B 1 4 ? 6.742 -0.396 -16.672 1 53.69 4 LYS B CA 1
ATOM 1010 C C . LYS B 1 4 ? 5.219 -0.413 -16.703 1 53.69 4 LYS B C 1
ATOM 1012 O O . LYS B 1 4 ? 4.566 0.377 -16.016 1 53.69 4 LYS B O 1
ATOM 1017 N N . ARG B 1 5 ? 4.754 -0.88 -17.781 1 61.22 5 ARG B N 1
ATOM 1018 C CA . ARG B 1 5 ? 3.332 -1.011 -18.078 1 61.22 5 ARG B CA 1
ATOM 1019 C C . ARG B 1 5 ? 2.586 -1.688 -16.938 1 61.22 5 ARG B C 1
ATOM 1021 O O . ARG B 1 5 ? 3.006 -2.742 -16.453 1 61.22 5 ARG B O 1
ATOM 1028 N N . ASP B 1 6 ? 1.769 -0.812 -16.281 1 73.81 6 ASP B N 1
ATOM 1029 C CA . ASP B 1 6 ? 0.923 -1.344 -15.211 1 73.81 6 ASP B CA 1
ATOM 1030 C C . ASP B 1 6 ? 0.139 -2.562 -15.695 1 73.81 6 ASP B C 1
ATOM 1032 O O . ASP B 1 6 ? -0.248 -2.639 -16.859 1 73.81 6 ASP B O 1
ATOM 1036 N N . LEU B 1 7 ? 0.168 -3.619 -14.867 1 81.88 7 LEU B N 1
ATOM 1037 C CA . LEU B 1 7 ? -0.73 -4.738 -15.133 1 81.88 7 LEU B CA 1
ATOM 1038 C C . LEU B 1 7 ? -2.186 -4.285 -15.102 1 81.88 7 LEU B C 1
ATOM 1040 O O . LEU B 1 7 ? -2.574 -3.488 -14.25 1 81.88 7 LEU B O 1
ATOM 1044 N N . LYS B 1 8 ? -2.926 -4.598 -16.203 1 81.81 8 LYS B N 1
ATOM 1045 C CA . LYS B 1 8 ? -4.363 -4.336 -16.219 1 81.81 8 LYS B CA 1
ATOM 1046 C C . LYS B 1 8 ? -5.129 -5.43 -15.477 1 81.81 8 LYS B C 1
ATOM 1048 O O . LYS B 1 8 ? -5.215 -6.562 -15.953 1 81.81 8 LYS B O 1
ATOM 1053 N N . LEU B 1 9 ? -5.656 -5.113 -14.312 1 87.88 9 LEU B N 1
ATOM 1054 C CA . LEU B 1 9 ? -6.301 -6.113 -13.469 1 87.88 9 LEU B CA 1
ATOM 1055 C C . LEU B 1 9 ? -7.746 -5.727 -13.172 1 87.88 9 LEU B C 1
ATOM 1057 O O . LEU B 1 9 ? -8.352 -6.234 -12.227 1 87.88 9 LEU B O 1
ATOM 1061 N N . GLU B 1 10 ? -8.32 -4.875 -13.945 1 85.69 10 GLU B N 1
ATOM 1062 C CA . GLU B 1 10 ? -9.68 -4.383 -13.734 1 85.69 10 GLU B CA 1
ATOM 1063 C C . GLU B 1 10 ? -10.695 -5.52 -13.789 1 85.69 10 GLU B C 1
ATOM 1065 O O . GLU B 1 10 ? -11.719 -5.473 -13.102 1 85.69 10 GLU B O 1
ATOM 1070 N N . HIS B 1 11 ? -10.406 -6.484 -14.602 1 86.31 11 HIS B N 1
ATOM 1071 C CA . HIS B 1 11 ? -11.328 -7.605 -14.719 1 86.31 11 HIS B CA 1
ATOM 1072 C C . HIS B 1 11 ? -11.414 -8.391 -13.414 1 86.31 11 HIS B C 1
ATOM 1074 O O . HIS B 1 11 ? -12.375 -9.125 -13.188 1 86.31 11 HIS B O 1
ATOM 1080 N N . PHE B 1 12 ? -10.469 -8.227 -12.523 1 88.94 12 PHE B N 1
ATOM 1081 C CA . PHE B 1 12 ? -10.484 -8.836 -11.195 1 88.94 12 PHE B CA 1
ATOM 1082 C C . PHE B 1 12 ? -11.023 -7.863 -10.156 1 88.94 12 PHE B C 1
ATOM 1084 O O . PHE B 1 12 ? -11.062 -8.172 -8.969 1 88.94 12 PHE B O 1
ATOM 1091 N N . GLY B 1 13 ? -11.445 -6.598 -10.625 1 89.75 13 GLY B N 1
ATOM 1092 C CA . GLY B 1 13 ? -11.93 -5.594 -9.695 1 89.75 13 GLY B CA 1
ATOM 1093 C C . GLY B 1 13 ? -10.812 -4.824 -9.016 1 89.75 13 G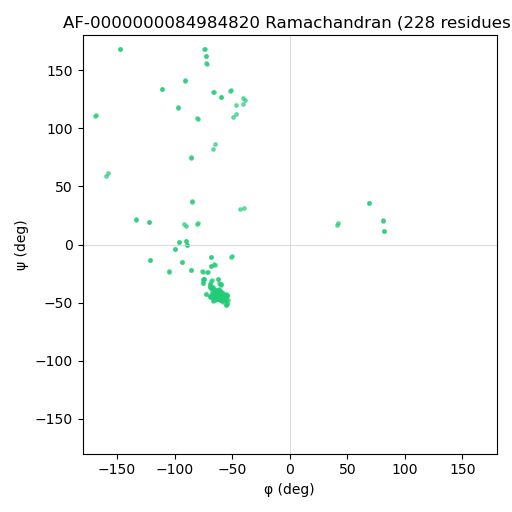LY B C 1
ATOM 1094 O O . GLY B 1 13 ? -11.031 -4.172 -7.992 1 89.75 13 GLY B O 1
ATOM 1095 N N . ILE B 1 14 ? -9.648 -4.984 -9.508 1 92.81 14 ILE B N 1
ATOM 1096 C CA . ILE B 1 14 ? -8.5 -4.273 -8.953 1 92.81 14 ILE B CA 1
ATOM 1097 C C . ILE B 1 14 ? -8.227 -3.016 -9.781 1 92.81 14 ILE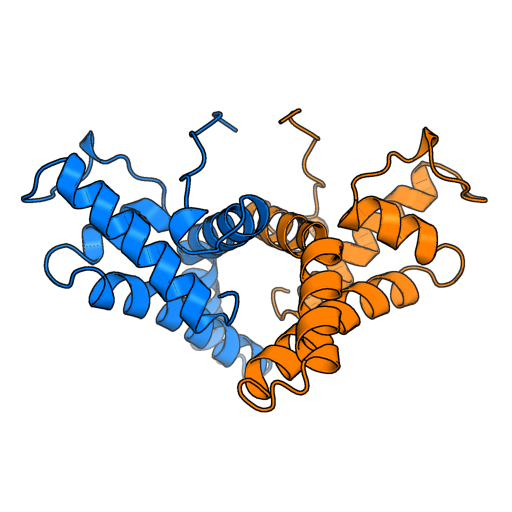 B C 1
ATOM 1099 O O . ILE B 1 14 ? -7.906 -3.104 -10.969 1 92.81 14 ILE B O 1
ATOM 1103 N N . SER B 1 15 ? -8.344 -1.901 -9.172 1 93.56 15 SER B N 1
ATOM 1104 C CA . SER B 1 15 ? -8.086 -0.644 -9.867 1 93.56 15 SER B CA 1
ATOM 1105 C C . SER B 1 15 ? -6.594 -0.433 -10.102 1 93.56 15 SER B C 1
ATOM 1107 O O . SER B 1 15 ? -5.766 -1.134 -9.516 1 93.56 15 SER B O 1
ATOM 1109 N N . GLN B 1 16 ? -6.285 0.517 -10.898 1 93.62 16 GLN B N 1
ATOM 1110 C CA . GLN B 1 16 ? -4.883 0.832 -11.172 1 93.62 16 GLN B CA 1
ATOM 1111 C C . GLN B 1 16 ? -4.168 1.277 -9.898 1 93.62 16 GLN B C 1
ATOM 1113 O O . GLN B 1 16 ? -3.029 0.875 -9.648 1 93.62 16 GLN B O 1
ATOM 1118 N N . ASN B 1 17 ? -4.758 2.135 -9.102 1 95.19 17 ASN B N 1
ATOM 1119 C CA . ASN B 1 17 ? -4.16 2.588 -7.855 1 95.19 17 ASN B CA 1
ATOM 1120 C C . ASN B 1 17 ? -3.963 1.433 -6.875 1 95.19 17 ASN B C 1
ATOM 1122 O O . ASN B 1 17 ? -2.947 1.368 -6.18 1 95.19 17 ASN B O 1
ATOM 1126 N N . ALA B 1 18 ? -4.949 0.54 -6.863 1 95.81 18 ALA B N 1
ATOM 1127 C CA . ALA B 1 18 ? -4.828 -0.635 -6.004 1 95.81 18 ALA B CA 1
ATOM 1128 C C . ALA B 1 18 ? -3.664 -1.519 -6.449 1 95.81 18 ALA B C 1
ATOM 1130 O O . ALA B 1 18 ? -2.895 -2.008 -5.617 1 95.81 18 ALA B O 1
ATOM 1131 N N . TYR B 1 19 ? -3.541 -1.672 -7.715 1 96.06 19 TYR B N 1
ATOM 1132 C CA . TYR B 1 19 ? -2.422 -2.455 -8.227 1 96.06 19 TYR B CA 1
ATOM 1133 C C . TYR B 1 19 ? -1.091 -1.827 -7.84 1 96.06 19 TYR B C 1
ATOM 1135 O O . TYR B 1 19 ? -0.173 -2.523 -7.398 1 96.06 19 TYR B O 1
ATOM 1143 N N . ARG B 1 20 ? -0.979 -0.58 -8.016 1 95.44 20 ARG B N 1
ATOM 1144 C CA . ARG B 1 20 ? 0.271 0.108 -7.711 1 95.44 20 ARG B CA 1
ATOM 1145 C C . ARG B 1 20 ? 0.603 0.013 -6.223 1 95.44 20 ARG B C 1
ATOM 1147 O O . ARG B 1 20 ? 1.77 -0.126 -5.852 1 95.44 20 ARG B O 1
ATOM 1154 N N . GLU B 1 21 ? -0.422 0.153 -5.434 1 97.31 21 GLU B N 1
ATOM 1155 C CA . GLU B 1 21 ? -0.199 -0.07 -4.012 1 97.31 21 GLU B CA 1
ATOM 1156 C C . GLU B 1 21 ? 0.396 -1.453 -3.756 1 97.31 21 GLU B C 1
ATOM 1158 O O . GLU B 1 21 ? 1.384 -1.585 -3.029 1 97.31 21 GLU B O 1
ATOM 1163 N N . LEU B 1 22 ? -0.19 -2.482 -4.363 1 97.81 22 LEU B N 1
ATOM 1164 C CA . LEU B 1 22 ? 0.264 -3.855 -4.176 1 97.81 22 LEU B CA 1
ATOM 1165 C C . LEU B 1 22 ? 1.672 -4.043 -4.73 1 97.81 22 LEU B C 1
ATOM 1167 O O . LEU B 1 22 ? 2.494 -4.738 -4.129 1 97.81 22 LEU B O 1
ATOM 1171 N N . HIS B 1 23 ? 1.843 -3.459 -5.84 1 96.88 23 HIS B N 1
ATOM 1172 C CA . HIS B 1 23 ? 3.141 -3.559 -6.496 1 96.88 23 HIS B CA 1
ATOM 1173 C C . HIS B 1 23 ? 4.254 -3.027 -5.602 1 96.88 23 HIS B C 1
ATOM 1175 O O . HIS B 1 23 ? 5.258 -3.713 -5.379 1 96.88 23 HIS B O 1
ATOM 1181 N N . TYR B 1 24 ? 4.102 -1.913 -5.066 1 96.38 24 TYR B N 1
ATOM 1182 C CA . TYR B 1 24 ? 5.141 -1.308 -4.234 1 96.38 24 TYR B CA 1
ATOM 1183 C C . TYR B 1 24 ? 5.211 -1.984 -2.873 1 96.38 24 TYR B C 1
ATOM 1185 O O . TYR B 1 24 ? 6.27 -2.006 -2.238 1 96.38 24 TYR B O 1
ATOM 1193 N N . PHE B 1 25 ? 4.078 -2.498 -2.404 1 97.81 25 PHE B N 1
ATOM 1194 C CA . PHE B 1 25 ? 4.086 -3.357 -1.229 1 97.81 25 PHE B CA 1
ATOM 1195 C C . PHE B 1 25 ? 5.047 -4.527 -1.42 1 97.81 25 PHE B C 1
ATOM 1197 O O . PHE B 1 25 ? 5.859 -4.82 -0.54 1 97.81 25 PHE B O 1
ATOM 1204 N N . CYS B 1 26 ? 5 -5.113 -2.582 1 98.44 26 CYS B N 1
ATOM 1205 C CA . CYS B 1 26 ? 5.844 -6.266 -2.891 1 98.44 26 CYS B CA 1
ATOM 1206 C C . CYS B 1 26 ? 7.305 -5.852 -3.004 1 98.44 26 CYS B C 1
ATOM 1208 O O . CYS B 1 26 ? 8.203 -6.594 -2.594 1 98.44 26 CYS B O 1
ATOM 1210 N N . LEU B 1 27 ? 7.555 -4.719 -3.51 1 97.56 27 LEU B N 1
ATOM 1211 C CA . LEU B 1 27 ? 8.922 -4.273 -3.73 1 97.56 27 LEU B CA 1
ATOM 1212 C C . LEU B 1 27 ? 9.633 -4.012 -2.404 1 97.56 27 LEU B C 1
ATOM 1214 O O . LEU B 1 27 ? 10.859 -3.893 -2.363 1 97.56 27 LEU B O 1
ATOM 1218 N N . GLN B 1 28 ? 8.898 -4.012 -1.361 1 97.25 28 GLN B N 1
ATOM 1219 C CA . GLN B 1 28 ? 9.477 -3.803 -0.038 1 97.25 28 GLN B CA 1
ATOM 1220 C C . GLN B 1 28 ? 9.906 -5.125 0.591 1 97.25 28 GLN B C 1
ATOM 1222 O O . GLN B 1 28 ? 10.469 -5.145 1.688 1 97.25 28 GLN B O 1
ATOM 1227 N N . TYR B 1 29 ? 9.688 -6.184 -0.111 1 97.75 29 TYR B N 1
ATOM 1228 C CA . TYR B 1 29 ? 9.938 -7.523 0.412 1 97.75 29 TYR B CA 1
ATOM 1229 C C . TYR B 1 29 ? 11.367 -7.66 0.906 1 97.75 29 TYR B C 1
ATOM 1231 O O . TYR B 1 29 ? 11.602 -8.047 2.055 1 97.75 29 TYR B O 1
ATOM 1239 N N . PRO B 1 30 ? 12.422 -7.328 0.134 1 96.56 30 PRO B N 1
ATOM 1240 C CA . PRO B 1 30 ? 13.789 -7.469 0.635 1 96.56 30 PRO B CA 1
ATOM 1241 C C . PRO B 1 30 ? 14.062 -6.602 1.865 1 96.56 30 PRO B C 1
ATOM 1243 O O . PRO B 1 30 ? 14.75 -7.039 2.789 1 96.56 30 PRO B O 1
ATOM 1246 N N . GLU B 1 31 ? 13.562 -5.426 1.866 1 94.88 31 GLU B N 1
ATOM 1247 C CA . GLU B 1 31 ? 13.758 -4.535 3.006 1 94.88 31 GLU B CA 1
ATOM 1248 C C . GLU B 1 31 ? 13.094 -5.086 4.262 1 94.88 31 GLU B C 1
ATOM 1250 O O . GLU B 1 31 ? 13.648 -5.004 5.355 1 94.88 31 GLU B O 1
ATOM 1255 N N . LYS B 1 32 ? 11.883 -5.578 4.105 1 95.25 32 LYS B N 1
ATOM 1256 C CA . LYS B 1 32 ? 11.164 -6.176 5.227 1 95.25 32 LYS B CA 1
ATOM 1257 C C . LYS B 1 32 ? 11.914 -7.375 5.789 1 95.25 32 LYS B C 1
ATOM 1259 O O . LYS B 1 32 ? 12 -7.551 7.008 1 95.25 32 LYS B O 1
ATOM 1264 N N . LYS B 1 33 ? 12.438 -8.227 4.953 1 94.62 33 LYS B N 1
ATOM 1265 C CA . LYS B 1 33 ? 13.219 -9.375 5.387 1 94.62 33 LYS B CA 1
ATOM 1266 C C . LYS B 1 33 ? 14.438 -8.938 6.199 1 94.62 33 LYS B C 1
ATOM 1268 O O . LYS B 1 33 ? 14.742 -9.531 7.234 1 94.62 33 LYS B O 1
ATOM 1273 N N . HIS B 1 34 ? 15.062 -7.957 5.684 1 93.31 34 HIS B N 1
ATOM 1274 C CA . HIS B 1 34 ? 16.234 -7.434 6.371 1 93.31 34 HIS B CA 1
ATOM 1275 C C . HIS B 1 34 ? 15.875 -6.879 7.746 1 93.31 34 HIS B C 1
ATOM 1277 O O . HIS B 1 34 ? 16.578 -7.117 8.727 1 93.31 34 HIS B O 1
ATOM 1283 N N . ARG B 1 35 ? 14.836 -6.117 7.793 1 90.19 35 ARG B N 1
ATOM 1284 C CA . ARG B 1 35 ? 14.375 -5.543 9.055 1 90.19 35 ARG B CA 1
ATOM 1285 C C . ARG B 1 35 ? 14.008 -6.637 10.055 1 90.19 35 ARG B C 1
ATOM 1287 O O . ARG B 1 35 ? 14.32 -6.523 11.242 1 90.19 35 ARG B O 1
ATOM 1294 N N . LEU B 1 36 ? 13.367 -7.641 9.578 1 91 36 LEU B N 1
ATOM 1295 C CA . LEU B 1 36 ? 12.992 -8.766 10.438 1 91 36 LEU B CA 1
ATOM 1296 C C . LEU B 1 36 ? 14.234 -9.422 11.039 1 91 36 LEU B C 1
ATOM 1298 O O . LEU B 1 36 ? 14.25 -9.75 12.227 1 91 36 LEU B O 1
ATOM 1302 N N . HIS B 1 37 ? 15.203 -9.633 10.211 1 90.62 37 HIS B N 1
ATOM 1303 C CA . HIS B 1 37 ? 16.453 -10.234 10.664 1 90.62 37 HIS B CA 1
ATOM 1304 C C . HIS B 1 37 ? 17.109 -9.391 11.75 1 90.62 37 HIS B C 1
ATOM 1306 O O . HIS B 1 37 ? 17.641 -9.922 12.719 1 90.62 37 HIS B O 1
ATOM 1312 N N . ARG B 1 38 ? 17.078 -8.094 11.555 1 87.38 38 ARG B N 1
ATOM 1313 C CA . ARG B 1 38 ? 17.688 -7.191 12.531 1 87.38 38 ARG B CA 1
ATOM 1314 C C . ARG B 1 38 ? 16.922 -7.23 13.852 1 87.38 38 ARG B C 1
ATOM 1316 O O . ARG B 1 38 ? 17.531 -7.2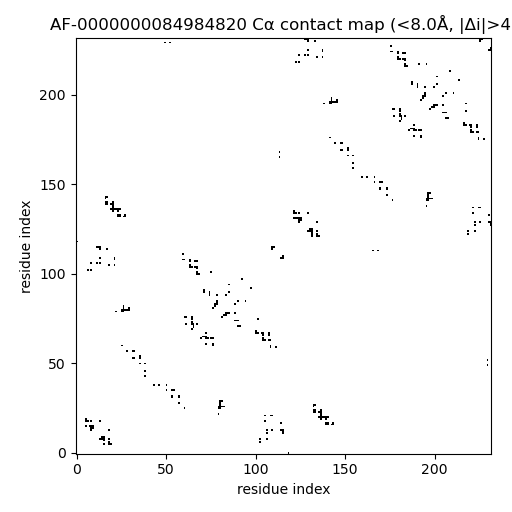15 14.922 1 87.38 38 ARG B O 1
ATOM 1323 N N . LEU B 1 39 ? 15.664 -7.262 13.781 1 84.38 39 LEU B N 1
ATOM 1324 C CA . LEU B 1 39 ? 14.82 -7.289 14.977 1 84.38 39 LEU B CA 1
ATOM 1325 C C . LEU B 1 39 ? 15.008 -8.594 15.742 1 84.38 39 LEU B C 1
ATOM 1327 O O . LEU B 1 39 ? 14.984 -8.594 16.984 1 84.38 39 LEU B O 1
ATOM 1331 N N . THR B 1 40 ? 15.07 -9.617 15.086 1 83.31 40 THR B N 1
ATOM 1332 C CA . THR B 1 40 ? 15.195 -10.93 15.711 1 83.31 40 THR B CA 1
ATOM 1333 C C . THR B 1 40 ? 16.625 -11.156 16.219 1 83.31 40 THR B C 1
ATOM 1335 O O . THR B 1 40 ? 16.828 -11.883 17.188 1 83.31 40 THR B O 1
ATOM 1338 N N . GLY B 1 41 ? 17.531 -10.633 15.539 1 78.19 41 GLY B N 1
ATOM 1339 C CA . GLY B 1 41 ? 18.906 -10.766 15.984 1 78.19 41 GLY B CA 1
ATOM 1340 C C . GLY B 1 41 ? 19.219 -9.922 17.203 1 78.19 41 GLY B C 1
ATOM 1341 O O . GLY B 1 41 ? 20.047 -10.305 18.031 1 78.19 41 GLY B O 1
ATOM 1342 N N . LEU B 1 42 ? 18.75 -8.773 17.172 1 66.19 42 LEU B N 1
ATOM 1343 C CA . LEU B 1 42 ? 19.125 -7.848 18.234 1 66.19 42 LEU B CA 1
ATOM 1344 C C . LEU B 1 42 ? 18.297 -8.117 19.484 1 66.19 42 LEU B C 1
ATOM 1346 O O . LEU B 1 42 ? 18.625 -7.629 20.578 1 66.19 42 LEU B O 1
ATOM 1350 N N . ASN B 1 43 ? 17.688 -9.242 19.641 1 60.19 43 ASN B N 1
ATOM 1351 C CA . ASN B 1 43 ? 16.828 -9.453 20.797 1 60.19 43 ASN B CA 1
ATOM 1352 C C . ASN B 1 43 ? 15.984 -8.227 21.109 1 60.19 43 ASN B C 1
ATOM 1354 O O . ASN B 1 43 ? 15.758 -7.898 22.281 1 60.19 43 ASN B O 1
ATOM 1358 N N . ASP B 1 44 ? 15.891 -7.422 20.25 1 59.34 44 ASP B N 1
ATOM 1359 C CA . ASP B 1 44 ? 15.133 -6.215 20.562 1 59.34 44 ASP B CA 1
ATOM 1360 C C . ASP B 1 44 ? 13.656 -6.527 20.781 1 59.34 44 ASP B C 1
ATOM 1362 O O . ASP B 1 44 ? 12.945 -6.855 19.812 1 59.34 44 ASP B O 1
ATOM 1366 N N . LYS B 1 45 ? 13.43 -6.957 22 1 56.88 45 LYS B N 1
ATOM 1367 C CA . LYS B 1 45 ? 12.109 -7.266 22.531 1 56.88 45 LYS B CA 1
ATOM 1368 C C . LYS B 1 45 ? 11.133 -6.117 22.281 1 56.88 45 LYS B C 1
ATOM 1370 O O . LYS B 1 45 ? 9.93 -6.254 22.516 1 56.88 45 LYS B O 1
ATOM 1375 N N . LEU B 1 46 ? 11.633 -4.895 21.797 1 57.09 46 LEU B N 1
ATOM 1376 C CA . LEU B 1 46 ? 10.867 -3.662 21.953 1 57.09 46 LEU B CA 1
ATOM 1377 C C . LEU B 1 46 ? 9.945 -3.445 20.75 1 57.09 46 LEU B C 1
ATOM 1379 O O . LEU B 1 46 ? 9.094 -2.551 20.766 1 57.09 46 LEU B O 1
ATOM 1383 N N . LYS B 1 47 ? 9.711 -4.637 19.875 1 74.69 47 LYS B N 1
ATOM 1384 C CA . LYS B 1 47 ? 8.672 -4.238 18.922 1 74.69 47 LYS B CA 1
ATOM 1385 C C . LYS B 1 47 ? 7.965 -5.457 18.344 1 74.69 47 LYS B C 1
ATOM 1387 O O . LYS B 1 47 ? 7.93 -5.645 17.125 1 74.69 47 LYS B O 1
ATOM 1392 N N . PRO B 1 48 ? 7.363 -6.133 19.406 1 78.94 48 PRO B N 1
ATOM 1393 C CA . PRO B 1 48 ? 6.715 -7.371 18.953 1 78.94 48 PRO B CA 1
ATOM 1394 C C . PRO B 1 48 ? 5.629 -7.125 17.906 1 78.94 48 PRO B C 1
ATOM 1396 O O . PRO B 1 48 ? 5.469 -7.926 16.984 1 78.94 48 PRO B O 1
ATOM 1399 N N . SER B 1 49 ? 4.98 -6.035 18.062 1 83.31 49 SER B N 1
ATOM 1400 C CA . SER B 1 49 ? 3.902 -5.75 17.109 1 83.31 49 SER B CA 1
ATOM 1401 C C . SER B 1 49 ? 4.445 -5.496 15.711 1 83.31 49 SER B C 1
ATOM 1403 O O . SER B 1 49 ? 3.857 -5.934 14.727 1 83.31 49 SER B O 1
ATOM 1405 N N . VAL B 1 50 ? 5.559 -4.852 15.68 1 86.06 50 VAL B N 1
ATOM 1406 C CA . VAL B 1 50 ? 6.188 -4.562 14.391 1 86.06 50 VAL B CA 1
ATOM 1407 C C . VAL B 1 50 ? 6.688 -5.859 13.758 1 86.06 50 VAL B C 1
ATOM 1409 O O . VAL B 1 50 ? 6.473 -6.098 12.562 1 86.06 50 VAL B O 1
ATOM 1412 N N . GLU B 1 51 ? 7.324 -6.652 14.586 1 89.75 51 GLU B N 1
ATOM 1413 C CA . GLU B 1 51 ? 7.816 -7.938 14.102 1 89.75 51 GLU B CA 1
ATOM 1414 C C . GLU B 1 51 ? 6.68 -8.781 13.531 1 89.75 51 GLU B C 1
ATOM 1416 O O . GLU B 1 51 ? 6.816 -9.383 12.469 1 89.75 51 GLU B O 1
ATOM 1421 N N . GLN B 1 52 ? 5.664 -8.828 14.258 1 92.06 52 GLN B N 1
ATOM 1422 C CA . GLN B 1 52 ? 4.512 -9.617 13.828 1 92.06 52 GLN B CA 1
ATOM 1423 C C . GLN B 1 52 ? 3.945 -9.086 12.516 1 92.06 52 GLN B C 1
ATOM 1425 O O . GLN B 1 52 ? 3.549 -9.867 11.648 1 92.06 52 GLN B O 1
ATOM 1430 N N . GLN B 1 53 ? 3.875 -7.793 12.367 1 92.75 53 GLN B N 1
ATOM 1431 C CA . GLN B 1 53 ? 3.354 -7.195 11.141 1 92.75 53 GLN B CA 1
ATOM 1432 C C . GLN B 1 53 ? 4.242 -7.523 9.945 1 92.75 53 GLN B C 1
ATOM 1434 O O . GLN B 1 53 ? 3.746 -7.836 8.859 1 92.75 53 GLN B O 1
ATOM 1439 N N . ILE B 1 54 ? 5.512 -7.438 10.203 1 94.44 54 ILE B N 1
ATOM 1440 C CA . ILE B 1 54 ? 6.449 -7.73 9.125 1 94.44 54 ILE B CA 1
ATOM 1441 C C . ILE B 1 54 ? 6.309 -9.188 8.695 1 94.44 54 ILE B C 1
ATOM 1443 O O . ILE B 1 54 ? 6.254 -9.484 7.504 1 94.44 54 ILE B O 1
ATOM 1447 N N . ARG B 1 55 ? 6.246 -10.086 9.641 1 94.56 55 ARG B N 1
ATOM 1448 C CA . ARG B 1 55 ? 6.074 -11.5 9.336 1 94.56 55 ARG B CA 1
ATOM 1449 C C . ARG B 1 55 ? 4.785 -11.742 8.555 1 94.56 55 ARG B C 1
ATOM 1451 O O . ARG B 1 55 ? 4.77 -12.523 7.602 1 94.56 55 ARG B O 1
ATOM 1458 N N . TYR B 1 56 ? 3.809 -11.078 8.984 1 95.62 56 TYR B N 1
ATOM 1459 C CA . TYR B 1 56 ? 2.521 -11.203 8.312 1 95.62 56 TYR B CA 1
ATOM 1460 C C . TYR B 1 56 ? 2.619 -10.734 6.863 1 95.62 56 TYR B C 1
ATOM 1462 O O . TYR B 1 56 ? 2.117 -11.398 5.957 1 95.62 56 TYR B O 1
ATOM 1470 N N . ASP B 1 57 ? 3.209 -9.609 6.613 1 96.69 57 ASP B N 1
ATOM 1471 C CA . ASP B 1 57 ? 3.375 -9.07 5.266 1 96.69 57 ASP B CA 1
ATOM 1472 C C . ASP B 1 57 ? 4.141 -10.047 4.371 1 96.69 57 ASP B C 1
ATOM 1474 O O . ASP B 1 57 ? 3.748 -10.281 3.229 1 96.69 57 ASP B O 1
ATOM 1478 N N . LEU B 1 58 ? 5.242 -10.562 4.945 1 97.69 58 LEU B N 1
ATOM 1479 C CA . LEU B 1 58 ? 6.066 -11.5 4.191 1 97.69 58 LEU B CA 1
ATOM 1480 C C . LEU B 1 58 ? 5.277 -12.75 3.834 1 97.69 58 LEU B C 1
ATOM 1482 O O . LEU B 1 58 ? 5.336 -13.227 2.695 1 97.69 58 LEU B O 1
ATOM 1486 N N . GLU B 1 59 ? 4.574 -13.234 4.77 1 97.88 59 GLU B N 1
ATOM 1487 C CA . GLU B 1 59 ? 3.773 -14.438 4.562 1 97.88 59 GLU B CA 1
ATOM 1488 C C . GLU B 1 59 ? 2.693 -14.211 3.51 1 97.88 59 GLU B C 1
ATOM 1490 O O . GLU B 1 59 ? 2.41 -15.094 2.697 1 97.88 59 GLU B O 1
ATOM 1495 N N . LEU B 1 60 ? 2.029 -13.086 3.547 1 97.94 60 LEU B N 1
ATOM 1496 C CA . LEU B 1 60 ? 1.005 -12.734 2.566 1 97.94 60 LEU B CA 1
ATOM 1497 C C . LEU B 1 60 ? 1.556 -12.836 1.148 1 97.94 60 LEU B C 1
ATOM 1499 O O . LEU B 1 60 ? 0.91 -13.406 0.265 1 97.94 60 LEU B O 1
ATOM 1503 N N . ILE B 1 61 ? 2.719 -12.273 0.938 1 98.62 61 ILE B N 1
ATOM 1504 C CA . ILE B 1 61 ? 3.344 -12.258 -0.38 1 98.62 61 ILE B CA 1
ATOM 1505 C C . ILE B 1 61 ? 3.719 -13.68 -0.794 1 98.62 61 ILE B C 1
ATOM 1507 O O . ILE B 1 61 ? 3.383 -14.117 -1.896 1 98.62 61 ILE B O 1
ATOM 1511 N N . GLU B 1 62 ? 4.344 -14.375 0.103 1 98.62 62 GLU B N 1
ATOM 1512 C CA . GLU B 1 62 ? 4.844 -15.711 -0.195 1 98.62 62 GLU B CA 1
ATOM 1513 C C . GLU B 1 62 ? 3.697 -16.688 -0.442 1 98.62 62 GLU B C 1
ATOM 1515 O O . GLU B 1 62 ? 3.734 -17.469 -1.396 1 98.62 62 GLU B O 1
ATOM 1520 N N . GLN B 1 63 ? 2.734 -16.625 0.373 1 98.5 63 GLN B N 1
ATOM 1521 C CA . GLN B 1 63 ? 1.595 -17.516 0.21 1 98.5 63 GLN B CA 1
ATOM 1522 C C . GLN B 1 63 ? 0.844 -17.219 -1.085 1 98.5 63 GLN B C 1
ATOM 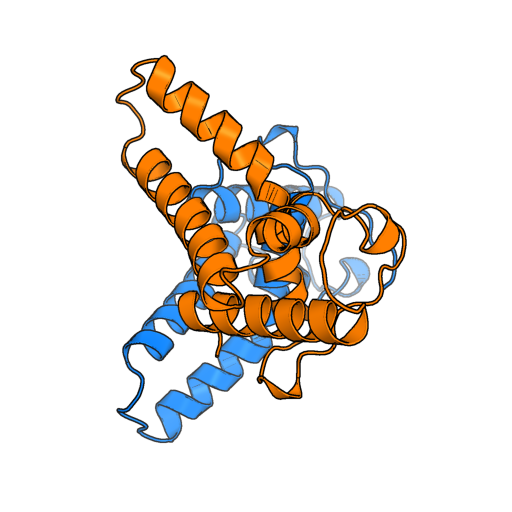1524 O O . GLN B 1 63 ? 0.335 -18.141 -1.735 1 98.5 63 GLN B O 1
ATOM 1529 N N . SER B 1 64 ? 0.698 -15.977 -1.434 1 98.69 64 SER B N 1
ATOM 1530 C CA . SER B 1 64 ? 0.044 -15.617 -2.688 1 98.69 64 SER B CA 1
ATOM 1531 C C . SER B 1 64 ? 0.797 -16.172 -3.887 1 98.69 64 SER B C 1
ATOM 1533 O O . SER B 1 64 ? 0.183 -16.641 -4.852 1 98.69 64 SER B O 1
ATOM 1535 N N . ALA B 1 65 ? 2.098 -16.141 -3.805 1 98.69 65 ALA B N 1
ATOM 1536 C CA . ALA B 1 65 ? 2.91 -16.688 -4.887 1 98.69 65 ALA B CA 1
ATOM 1537 C C . ALA B 1 65 ? 2.729 -18.203 -4.992 1 98.69 65 ALA B C 1
ATOM 1539 O O . ALA B 1 65 ? 2.545 -18.734 -6.09 1 98.69 65 ALA B O 1
ATOM 1540 N N . VAL B 1 66 ? 2.777 -18.891 -3.859 1 98.69 66 VAL B N 1
ATOM 1541 C CA . VAL B 1 66 ? 2.619 -20.344 -3.824 1 98.69 66 VAL B CA 1
ATOM 1542 C C . VAL B 1 66 ? 1.237 -20.734 -4.348 1 98.69 66 VAL B C 1
ATOM 1544 O O . VAL B 1 66 ? 1.105 -21.672 -5.137 1 98.69 66 VAL B O 1
ATOM 1547 N N . GLN B 1 67 ? 0.255 -20.016 -3.928 1 98.5 67 GLN B N 1
ATOM 1548 C CA . GLN B 1 67 ? -1.115 -20.312 -4.328 1 98.5 67 GLN B CA 1
ATOM 1549 C C . GLN B 1 67 ? -1.331 -20.031 -5.809 1 98.5 67 GLN B C 1
ATOM 1551 O O . GLN B 1 67 ? -2.105 -20.719 -6.477 1 98.5 67 GLN B O 1
ATOM 1556 N N . ALA B 1 68 ? -0.707 -18.984 -6.281 1 98.31 68 ALA B N 1
ATOM 1557 C CA . ALA B 1 68 ? -0.826 -18.688 -7.707 1 98.31 68 ALA B CA 1
ATOM 1558 C C . ALA B 1 68 ? -0.26 -19.828 -8.555 1 98.31 68 ALA B C 1
ATOM 1560 O O . ALA B 1 68 ? -0.848 -20.203 -9.57 1 98.31 68 ALA B O 1
ATOM 1561 N N . ASP B 1 69 ? 0.916 -20.328 -8.164 1 98.19 69 ASP B N 1
ATOM 1562 C CA . ASP B 1 69 ? 1.517 -21.469 -8.828 1 98.19 69 ASP B CA 1
ATOM 1563 C C . ASP B 1 69 ? 2.707 -22 -8.039 1 98.19 69 ASP B C 1
ATOM 1565 O O . ASP B 1 69 ? 3.781 -21.406 -8.039 1 98.19 69 ASP B O 1
ATOM 1569 N N . SER B 1 70 ? 2.57 -23.141 -7.484 1 97.44 70 SER B N 1
ATOM 1570 C CA . SER B 1 70 ? 3.586 -23.734 -6.613 1 97.44 70 SER B CA 1
ATOM 1571 C C . SER B 1 70 ? 4.809 -24.172 -7.406 1 97.44 70 SER B C 1
ATOM 1573 O O . SER B 1 70 ? 5.906 -24.281 -6.859 1 97.44 70 SER B O 1
ATOM 1575 N N . GLY B 1 71 ? 4.613 -24.406 -8.641 1 97.38 71 GLY B N 1
ATOM 1576 C CA . GLY B 1 71 ? 5.699 -24.891 -9.484 1 97.38 71 GLY B CA 1
ATOM 1577 C C . GLY B 1 71 ? 6.684 -23.797 -9.859 1 97.38 71 GLY B C 1
ATOM 1578 O O . GLY B 1 71 ? 7.848 -24.078 -10.156 1 97.38 71 GLY B O 1
ATOM 1579 N N . ILE B 1 72 ? 6.242 -22.562 -9.812 1 98.06 72 ILE B N 1
ATOM 1580 C CA . ILE B 1 72 ? 7.113 -21.469 -10.234 1 98.06 72 ILE B CA 1
ATOM 1581 C C . ILE B 1 72 ? 7.059 -20.344 -9.211 1 98.06 72 ILE B C 1
ATOM 1583 O O . ILE B 1 72 ? 7.277 -19.172 -9.547 1 98.06 72 ILE B O 1
ATOM 1587 N N . TYR B 1 73 ? 6.668 -20.547 -7.969 1 98 73 TYR B N 1
ATOM 1588 C CA . TYR B 1 73 ? 6.426 -19.516 -6.973 1 98 73 TYR B CA 1
ATOM 1589 C C . TYR B 1 73 ? 7.699 -18.734 -6.684 1 98 73 TYR B C 1
ATOM 1591 O O . TYR B 1 73 ? 7.645 -17.516 -6.422 1 98 73 TYR B O 1
ATOM 1599 N N . GLN B 1 74 ? 8.891 -19.375 -6.82 1 97.56 74 GLN B N 1
ATOM 1600 C CA . GLN B 1 74 ? 10.141 -18.656 -6.562 1 97.56 74 GLN B CA 1
ATOM 1601 C C . GLN B 1 74 ? 10.406 -17.609 -7.637 1 97.56 74 GLN B C 1
ATOM 1603 O O . GLN B 1 74 ? 10.82 -16.5 -7.328 1 97.56 74 GLN B O 1
ATOM 1608 N N . GLN B 1 75 ? 10.195 -18.031 -8.805 1 98.06 75 GLN B N 1
ATOM 1609 C CA . GLN B 1 75 ? 10.383 -17.094 -9.906 1 98.06 75 GLN B CA 1
ATOM 1610 C C . GLN B 1 75 ? 9.359 -15.977 -9.859 1 98.06 75 GLN B C 1
ATOM 1612 O O . GLN B 1 75 ? 9.68 -14.82 -10.156 1 98.06 75 GLN B O 1
ATOM 1617 N N . LEU B 1 76 ? 8.117 -16.281 -9.461 1 98.12 76 LEU B N 1
ATOM 1618 C CA . LEU B 1 76 ? 7.094 -15.25 -9.273 1 98.12 76 LEU B CA 1
ATOM 1619 C C . LEU B 1 76 ? 7.52 -14.25 -8.203 1 98.12 76 LEU B C 1
ATOM 1621 O O . LEU B 1 76 ? 7.422 -13.039 -8.406 1 98.12 76 LEU B O 1
ATOM 1625 N N . LEU B 1 77 ? 8.008 -14.805 -7.141 1 98.19 77 LEU B N 1
ATOM 1626 C CA . LEU B 1 77 ? 8.453 -13.961 -6.035 1 98.19 77 LEU B CA 1
ATOM 1627 C C . LEU B 1 77 ? 9.562 -13.016 -6.484 1 98.19 77 LEU B C 1
ATOM 1629 O O . LEU B 1 77 ? 9.516 -11.82 -6.191 1 98.19 77 LEU B O 1
ATOM 1633 N N . GLU B 1 78 ? 10.523 -13.531 -7.16 1 97.69 78 GLU B N 1
ATOM 1634 C CA . GLU B 1 78 ? 11.617 -12.711 -7.652 1 97.69 78 GLU B CA 1
ATOM 1635 C C . GLU B 1 78 ? 11.109 -11.609 -8.586 1 97.69 78 GLU B C 1
ATOM 1637 O O . GLU B 1 78 ? 11.594 -10.477 -8.531 1 97.69 78 GLU B O 1
ATOM 1642 N N . ASN B 1 79 ? 10.219 -11.984 -9.391 1 97.75 79 ASN B N 1
ATOM 1643 C CA . ASN B 1 79 ? 9.656 -11.039 -10.344 1 97.75 79 ASN B CA 1
ATOM 1644 C C . ASN B 1 79 ? 8.906 -9.906 -9.641 1 97.75 79 ASN B C 1
ATOM 1646 O O . ASN B 1 79 ? 9.109 -8.734 -9.953 1 97.75 79 ASN B O 1
ATOM 1650 N N . VAL B 1 80 ? 8.078 -10.219 -8.695 1 97.5 80 VAL B N 1
ATOM 1651 C CA . VAL B 1 80 ? 7.168 -9.234 -8.125 1 97.5 80 VAL B CA 1
ATOM 1652 C C . VAL B 1 80 ? 7.867 -8.469 -7.008 1 97.5 80 VAL B C 1
ATOM 1654 O O . VAL B 1 80 ? 7.457 -7.359 -6.652 1 97.5 80 VAL B O 1
ATOM 1657 N N . THR B 1 81 ? 8.945 -9.039 -6.406 1 98.19 81 THR B N 1
ATOM 1658 C CA . THR B 1 81 ? 9.555 -8.383 -5.254 1 98.19 81 THR B CA 1
ATOM 1659 C C . THR B 1 81 ? 10.867 -7.719 -5.641 1 98.19 81 THR B C 1
ATOM 1661 O O . THR B 1 81 ? 11.336 -6.812 -4.949 1 98.19 81 THR B O 1
ATOM 1664 N N . GLU B 1 82 ? 11.516 -8.148 -6.703 1 96.19 82 GLU B N 1
ATOM 1665 C CA . GLU B 1 82 ? 12.805 -7.602 -7.105 1 96.19 82 GLU B CA 1
ATOM 1666 C C . GLU B 1 82 ? 12.742 -7.035 -8.523 1 96.19 82 GLU B C 1
ATOM 1668 O O . GLU B 1 82 ? 13.695 -6.391 -8.977 1 96.19 82 GLU B O 1
ATOM 1673 N N . GLY B 1 83 ? 11.703 -7.352 -9.203 1 94 83 GLY B N 1
ATOM 1674 C CA . GLY B 1 83 ? 11.516 -6.789 -10.531 1 94 83 GLY B CA 1
ATOM 1675 C C . GLY B 1 83 ? 12.312 -7.512 -11.602 1 94 83 GLY B C 1
ATOM 1676 O O . GLY B 1 83 ? 12.656 -6.922 -12.633 1 94 83 GLY B O 1
ATOM 1677 N N . VAL B 1 84 ? 12.703 -8.695 -11.336 1 95 84 VAL B N 1
ATOM 1678 C CA . VAL B 1 84 ? 13.453 -9.469 -12.32 1 95 84 VAL B CA 1
ATOM 1679 C C . VAL B 1 84 ? 12.562 -9.773 -13.523 1 95 84 VAL B C 1
ATOM 1681 O O . VAL B 1 84 ? 11.422 -10.219 -13.367 1 95 84 VAL B O 1
ATOM 1684 N N . CYS B 1 85 ? 13.023 -9.547 -14.695 1 94.44 85 CYS B N 1
ATOM 1685 C CA . CYS B 1 85 ? 12.266 -9.75 -15.93 1 94.44 85 CYS B CA 1
ATOM 1686 C C . CYS B 1 85 ? 12.117 -11.234 -16.234 1 94.44 85 CYS B C 1
ATOM 1688 O O . CYS B 1 85 ? 12.984 -12.031 -15.898 1 94.44 85 CYS B O 1
ATOM 1690 N N . TYR B 1 86 ? 11.102 -11.453 -16.969 1 94.94 86 TYR B N 1
ATOM 1691 C CA . TYR B 1 86 ? 10.812 -12.828 -17.359 1 94.94 86 TYR B CA 1
ATOM 1692 C C . TYR B 1 86 ? 12.016 -13.469 -18.047 1 94.94 86 TYR B C 1
ATOM 1694 O O . TYR B 1 86 ? 12.375 -14.609 -17.734 1 94.94 86 TYR B O 1
ATOM 1702 N N . TRP B 1 87 ? 12.633 -12.734 -18.891 1 95.44 87 TRP B N 1
ATOM 1703 C CA . TRP B 1 87 ? 13.703 -13.266 -19.734 1 95.44 87 TRP B CA 1
ATOM 1704 C C . TRP B 1 87 ? 14.922 -13.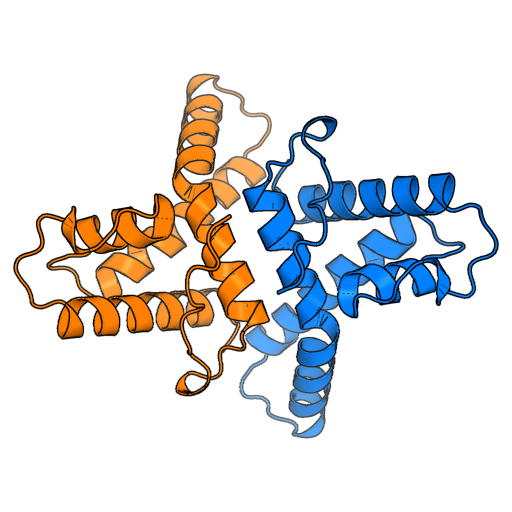617 -18.891 1 95.44 87 TRP B C 1
ATOM 1706 O O . TRP B 1 87 ? 15.789 -14.383 -19.328 1 95.44 87 TRP B O 1
ATOM 1716 N N . ASP B 1 88 ? 15.023 -13.109 -17.719 1 96.75 88 ASP B N 1
ATOM 1717 C CA . ASP B 1 88 ? 16.156 -13.359 -16.828 1 96.75 88 ASP B CA 1
ATOM 1718 C C . ASP B 1 88 ? 15.812 -14.43 -15.797 1 96.75 88 ASP B C 1
ATOM 1720 O O . ASP B 1 88 ? 16.688 -14.844 -15.023 1 96.75 88 ASP B O 1
ATOM 1724 N N . LEU B 1 89 ? 14.523 -14.852 -15.875 1 96.19 89 LEU B N 1
ATOM 1725 C CA . LEU B 1 89 ? 14.078 -15.859 -14.93 1 96.19 89 LEU B CA 1
ATOM 1726 C C . LEU B 1 89 ? 14.281 -17.266 -15.492 1 96.19 89 LEU B C 1
ATOM 1728 O O . LEU B 1 89 ? 14.18 -17.469 -16.703 1 96.19 89 LEU B O 1
ATOM 1732 N N . ASP B 1 90 ? 14.695 -18.234 -14.664 1 94.31 90 ASP B N 1
ATOM 1733 C CA . ASP B 1 90 ? 14.758 -19.656 -15.031 1 94.31 90 ASP B CA 1
ATOM 1734 C C . ASP B 1 90 ? 13.414 -20.344 -14.805 1 94.31 90 ASP B C 1
ATOM 1736 O O . ASP B 1 90 ? 13.227 -21.047 -13.812 1 94.31 90 ASP B O 1
ATOM 1740 N N . VAL B 1 91 ? 12.531 -20.062 -15.664 1 94.06 91 VAL B N 1
ATOM 1741 C CA . VAL B 1 91 ? 11.172 -20.578 -15.516 1 94.06 91 VAL B CA 1
ATOM 1742 C C . VAL B 1 91 ? 10.891 -21.609 -16.594 1 94.06 91 VAL B C 1
ATOM 1744 O O . VAL B 1 91 ? 11.297 -21.453 -17.75 1 94.06 91 VAL B O 1
ATOM 1747 N N . PRO B 1 92 ? 10.305 -22.781 -16.25 1 93.88 92 PRO B N 1
ATOM 1748 C CA . PRO B 1 92 ? 9.984 -23.859 -17.188 1 93.88 92 PRO B CA 1
ATOM 1749 C C . PRO B 1 92 ? 8.633 -23.656 -17.875 1 93.88 92 PRO B C 1
ATOM 1751 O O . PRO B 1 92 ? 7.84 -24.594 -17.969 1 93.88 92 PRO B O 1
ATOM 1754 N N . CYS B 1 93 ? 8.227 -22.422 -18.219 1 96.25 93 CYS B N 1
ATOM 1755 C CA . CYS B 1 93 ? 6.93 -22.188 -18.828 1 96.25 93 CYS B CA 1
ATOM 1756 C C . CYS B 1 93 ? 7 -21.016 -19.812 1 96.25 93 CYS B C 1
ATOM 1758 O O . CYS B 1 93 ? 8.008 -20.312 -19.875 1 96.25 93 CYS B O 1
ATOM 1760 N N . SER B 1 94 ? 6.02 -20.859 -20.562 1 96.75 94 SER B N 1
ATOM 1761 C CA . SER B 1 94 ? 5.945 -19.797 -21.547 1 96.75 94 SER B CA 1
ATOM 1762 C C . SER B 1 94 ? 5.723 -18.438 -20.875 1 96.75 94 SER B C 1
ATOM 1764 O O . SER B 1 94 ? 5.266 -18.375 -19.734 1 96.75 94 SER B O 1
ATOM 1766 N N . LYS B 1 95 ? 5.992 -17.375 -21.578 1 96 95 LYS B N 1
ATOM 1767 C CA . LYS B 1 95 ? 5.766 -16.016 -21.125 1 96 95 LYS B CA 1
ATOM 1768 C C . LYS B 1 95 ? 4.289 -15.773 -20.812 1 96 95 LYS B C 1
ATOM 1770 O O . LYS B 1 95 ? 3.953 -15.195 -19.781 1 96 95 LYS B O 1
ATOM 1775 N N . GLN B 1 96 ? 3.432 -16.234 -21.672 1 96.25 96 GLN B N 1
ATOM 1776 C CA . GLN B 1 96 ? 1.994 -16.031 -21.516 1 96.25 96 GLN B CA 1
ATOM 1777 C C . GLN B 1 96 ? 1.49 -16.703 -20.234 1 96.25 96 GLN B C 1
ATOM 1779 O O . GLN B 1 96 ? 0.696 -16.109 -19.5 1 96.25 96 GLN B O 1
ATOM 1784 N N . TYR B 1 97 ? 1.939 -17.891 -20.047 1 96.94 97 TYR B N 1
ATOM 1785 C CA . TYR B 1 97 ? 1.53 -18.609 -18.844 1 96.94 97 TYR B CA 1
ATOM 1786 C C . TYR B 1 97 ? 2.031 -17.906 -17.578 1 96.94 97 TYR B C 1
ATOM 1788 O O . TYR B 1 97 ? 1.275 -17.703 -16.625 1 96.94 97 TYR B O 1
ATOM 1796 N N . PHE B 1 98 ? 3.285 -17.516 -17.641 1 96.75 98 PHE B N 1
ATOM 1797 C CA . PHE B 1 98 ? 3.898 -16.844 -16.5 1 96.75 98 PHE B CA 1
ATOM 1798 C C . PHE B 1 98 ? 3.117 -15.602 -16.109 1 96.75 98 PHE B C 1
ATOM 1800 O O . PHE B 1 98 ? 2.82 -15.383 -14.938 1 96.75 98 PHE B O 1
ATOM 1807 N N . TYR B 1 99 ? 2.719 -14.812 -17.047 1 94.81 99 TYR B N 1
ATOM 1808 C CA . TYR B 1 99 ? 2.068 -13.539 -16.766 1 94.81 99 TYR B CA 1
ATOM 1809 C C . TYR B 1 99 ? 0.628 -13.758 -16.312 1 94.81 99 TYR B C 1
ATOM 1811 O O . TYR B 1 99 ? 0.094 -12.969 -15.523 1 94.81 99 TYR B O 1
ATOM 1819 N N . LYS B 1 100 ? 0.069 -14.82 -16.797 1 96.19 100 LYS B N 1
ATOM 1820 C CA . LYS B 1 100 ? -1.241 -15.18 -16.25 1 96.19 100 LYS B CA 1
ATOM 1821 C C . LYS B 1 100 ? -1.155 -15.508 -14.773 1 96.19 100 LYS B C 1
ATOM 1823 O O . LYS B 1 100 ? -2.031 -15.125 -13.992 1 96.19 100 LYS B O 1
ATOM 1828 N N . ARG B 1 101 ? -0.116 -16.219 -14.43 1 97.19 101 ARG B N 1
ATOM 1829 C CA . ARG B 1 101 ? 0.084 -16.562 -13.031 1 97.19 101 ARG B CA 1
ATOM 1830 C C . ARG B 1 101 ? 0.417 -15.328 -12.203 1 97.19 101 ARG B C 1
ATOM 1832 O O . ARG B 1 101 ? 0.009 -15.227 -11.039 1 97.19 101 ARG B O 1
ATOM 1839 N N . ARG B 1 102 ? 1.188 -14.438 -12.805 1 97.25 102 ARG B N 1
ATOM 1840 C CA . ARG B 1 102 ? 1.483 -13.172 -12.141 1 97.25 102 ARG B CA 1
ATOM 1841 C C . ARG B 1 102 ? 0.205 -12.391 -11.852 1 97.25 102 ARG B C 1
ATOM 1843 O O . ARG B 1 102 ? 0.055 -11.805 -10.781 1 97.25 102 ARG B O 1
ATOM 1850 N N . GLN B 1 103 ? -0.713 -12.383 -12.805 1 96.75 103 GLN B N 1
ATOM 1851 C CA . GLN B 1 103 ? -2.01 -11.742 -12.594 1 96.75 103 GLN B CA 1
ATOM 1852 C C . GLN B 1 103 ? -2.766 -12.406 -11.445 1 96.75 103 GLN B C 1
ATOM 1854 O O . GLN B 1 103 ? -3.361 -11.719 -10.609 1 96.75 103 GLN B O 1
ATOM 1859 N N . GLU B 1 104 ? -2.736 -13.68 -11.461 1 97.25 104 GLU B N 1
ATOM 1860 C CA . GLU B 1 104 ? -3.387 -14.43 -10.398 1 97.25 104 GLU B CA 1
ATOM 1861 C C . GLU B 1 104 ? -2.77 -14.109 -9.039 1 97.25 104 GLU B C 1
ATOM 1863 O O . GLU B 1 104 ? -3.479 -14.023 -8.031 1 97.25 104 GLU B O 1
ATOM 1868 N N . PHE B 1 105 ? -1.479 -13.969 -9.039 1 98.25 105 PHE B N 1
ATOM 1869 C CA . PHE B 1 105 ? -0.78 -13.586 -7.816 1 98.25 105 PHE B CA 1
ATOM 1870 C C . PHE B 1 105 ? -1.363 -12.297 -7.242 1 98.25 105 PHE B C 1
ATOM 1872 O O . PHE B 1 105 ? -1.725 -12.25 -6.062 1 98.25 105 PHE B O 1
ATOM 1879 N N . PHE B 1 106 ? -1.492 -11.273 -8.062 1 97.88 106 PHE B N 1
ATOM 1880 C CA . PHE B 1 106 ? -1.968 -9.977 -7.582 1 97.88 106 PHE B CA 1
ATOM 1881 C C . PHE B 1 106 ? -3.441 -10.055 -7.199 1 97.88 106 PHE B C 1
ATOM 1883 O O . PHE B 1 106 ? -3.881 -9.375 -6.27 1 97.88 106 PHE B O 1
ATOM 1890 N N . HIS B 1 107 ? -4.219 -10.875 -7.914 1 97.12 107 HIS B N 1
ATOM 1891 C CA . HIS B 1 107 ? -5.609 -11.094 -7.527 1 97.12 107 HIS B CA 1
ATOM 1892 C C . HIS B 1 107 ? -5.703 -11.695 -6.129 1 97.12 107 HIS B C 1
ATOM 1894 O O . HIS B 1 107 ? -6.492 -11.234 -5.301 1 97.12 107 HIS B O 1
ATOM 1900 N N . LEU B 1 108 ? -4.914 -12.727 -5.875 1 97.5 108 LEU B N 1
ATOM 1901 C CA . LEU B 1 108 ? -4.902 -13.398 -4.582 1 97.5 108 LEU B CA 1
ATOM 1902 C C . LEU B 1 108 ? -4.441 -12.453 -3.48 1 97.5 108 LEU B C 1
ATOM 1904 O O . LEU B 1 108 ? -5.027 -12.422 -2.396 1 97.5 108 LEU B O 1
ATOM 1908 N N . LEU B 1 109 ? -3.375 -11.703 -3.795 1 97.38 109 LEU B N 1
ATOM 1909 C CA . LEU B 1 109 ? -2.857 -10.742 -2.824 1 97.38 109 LEU B CA 1
ATOM 1910 C C . LEU B 1 109 ? -3.908 -9.688 -2.488 1 97.38 109 LEU B C 1
ATOM 1912 O O . LEU B 1 109 ? -4.105 -9.352 -1.317 1 97.38 109 LEU B O 1
ATOM 1916 N N . ALA B 1 110 ? -4.598 -9.188 -3.488 1 95.38 110 ALA B N 1
ATOM 1917 C CA . ALA B 1 110 ? -5.656 -8.195 -3.299 1 95.38 110 ALA B CA 1
ATOM 1918 C C . ALA B 1 110 ? -6.777 -8.75 -2.43 1 95.38 110 ALA B C 1
ATOM 1920 O O . ALA B 1 110 ? -7.312 -8.055 -1.568 1 95.38 110 ALA B O 1
ATOM 1921 N N . ALA B 1 111 ? -7.145 -9.992 -2.682 1 93.5 111 ALA B N 1
ATOM 1922 C CA . ALA B 1 111 ? -8.195 -10.648 -1.908 1 93.5 111 ALA B CA 1
ATOM 1923 C C . ALA B 1 111 ? -7.789 -10.797 -0.445 1 93.5 111 ALA B C 1
ATOM 1925 O O . ALA B 1 111 ? -8.594 -10.555 0.457 1 93.5 111 ALA B O 1
ATOM 1926 N N . LYS B 1 112 ? -6.57 -11.156 -0.234 1 93.69 112 LYS B N 1
ATOM 1927 C CA . LYS B 1 112 ? -6.074 -11.352 1.125 1 93.69 112 LYS B CA 1
ATOM 1928 C C . LYS B 1 112 ? -6 -10.023 1.879 1 93.69 112 LYS B C 1
ATOM 1930 O O . LYS B 1 112 ? -6.152 -9.992 3.102 1 93.69 112 LYS B O 1
ATOM 1935 N N . LYS B 1 113 ? -5.75 -8.977 1.128 1 92.5 113 LYS B N 1
ATOM 1936 C CA . LYS B 1 113 ? -5.691 -7.652 1.733 1 92.5 113 LYS B CA 1
ATOM 1937 C C . LYS B 1 113 ? -7.066 -6.984 1.735 1 92.5 113 LYS B C 1
ATOM 1939 O O . LYS B 1 113 ? -7.184 -5.793 2.027 1 92.5 113 LYS B O 1
ATOM 1944 N N . HIS B 1 114 ? -8.141 -7.672 1.269 1 87.12 114 HIS B N 1
ATOM 1945 C CA . HIS B 1 114 ? -9.539 -7.254 1.296 1 87.12 114 HIS B CA 1
ATOM 1946 C C . HIS B 1 114 ? -9.781 -6.094 0.343 1 87.12 114 HIS B C 1
ATOM 1948 O O . HIS B 1 114 ? -10.562 -5.188 0.651 1 87.12 114 HIS B O 1
ATOM 1954 N N . MET B 1 115 ? -9.102 -6.129 -0.719 1 86.81 115 MET B N 1
ATOM 1955 C CA . MET B 1 115 ? -9.289 -5.074 -1.71 1 86.81 115 MET B CA 1
ATOM 1956 C C . MET B 1 115 ? -10.32 -5.48 -2.756 1 86.81 115 MET B C 1
ATOM 1958 O O . MET B 1 115 ? -10.781 -4.645 -3.535 1 86.81 115 MET B O 1
ATOM 1962 N N . VAL B 1 116 ? -10.625 -6.727 -2.809 1 82.19 116 VAL B N 1
ATOM 1963 C CA . VAL B 1 116 ? -11.617 -7.254 -3.74 1 82.19 116 VAL B CA 1
ATOM 1964 C C . VAL B 1 116 ? -12.461 -8.328 -3.051 1 82.19 116 VAL B C 1
ATOM 1966 O O . VAL B 1 116 ? -12.023 -8.922 -2.057 1 82.19 116 VAL B O 1
#

Foldseek 3Di:
DPPPDQDDLVVLVQDSVNSVVVLVLLQCLVVLVVVLVVCVVVVVVPPVPSNVVSVVSNCLLQVLLCVLPVQCSVQLSCCSHVVDDPVRGPDPDDPVSSVVSNSSSSSSSCVVVVVD/DPPPPQDDQVVLVQDSVNSVVVLVLLQCLVVLVVVLCVCVVVVVVPPVPSNVVSVVSNCLLQVLLCVLPVQCSVQLSCCSHVVDDPVRGPDPDDPVSSVSSNSSSSSSSCVVVVVD

Sequence (232 aa):
MPDKRDLKLEHFGISQNAYRELHYFCLQYPEKKHRLHRLTGLNDKLKPSVEQQIRYDLELIEQSAVQADSGIYQQLLENVTEGVCYWDLDVPCSKQYFYKRRQEFFHLLAAKKHMVMPDKRDLKLEHFGISQNAYRELHYFCLQYPEKKHRLHRLTGLNDKLKPSVEQQIRYDLELIEQSAVQADSGIYQQLLENVTEGVCYWDLDVPCSKQYFYKRRQEFFHLLAAKKHMV

Organism: NCBI:txid537013

Secondary structure (DSSP, 8-state):
---------GGGT--HHHHHHHHHHHHTHHHHHHHHHHHHHTT-TT-HHHHHHHHHHHHHHHHHHHHH-TTSHHHHHHHHHH---GGGS--SS-HHHHHHHHHHHHHHHHHHTT--/---------GGGT--HHHHHHHHHHHHTHHHHHHHHHHHHHTT-TT-HHHHHHHHHHHHHHHHHHHHH-TTSHHHHHHHHHH---GGGS--SS-HHHHHHHHHHHHHHHHHHTT--

pLDDT: mean 90.32, std 13.08, range [33.0, 98.69]

Radius of gyration: 18.74 Å; Cα contacts (8 Å, |Δi|>4): 230; chains: 2; bounding box: 47×55×44 Å